Protein AF-X1DFY3-F1 (afdb_monomer_lite)

InterPro domains:
  IPR027417 P-loop containing nucleoside triphosphate hydrolase [G3DSA:3.40.50.300] (31-219)
  IPR027417 P-loop containing nucleoside triphosphate hydrolase [SSF52540] (116-233)
  IPR049945 ORC1/DEAH AAA+ ATPase domain [PF13401] (130-202)

Organism: NCBI:txid412755

Secondary structure (DSSP, 8-state):
--HHHHHHHHSHHHHHTTHHHHHHHHHTT-----------SS-GGG----PPPHHHHHHHHHHHHHHHGGGSTT-HHHHHHT----HHHHHHHHHHHHHHHHHHTT-----TTSSHHHHHHHHHHHHHT----------TTS-HHHHHHHIIIIIS-HHHHTTB------GGGS---TTTHHHHHHHHHHHHHHHHHSTTSS--HHHHHHHTHHHHHHHHHTTTHHHHHH-HHHHHHHHHHHHHHHHHH-HHHHHHHHHHHHHHHS--B-

pLDDT: mean 72.11, std 16.37, range [41.31, 95.12]

Radius of gyration: 30.31 Å; chains: 1; bounding box: 67×40×88 Å

Structure (mmCIF, N/CA/C/O backbone):
data_AF-X1DFY3-F1
#
_entry.id   AF-X1DFY3-F1
#
loop_
_atom_site.group_PDB
_atom_site.id
_atom_site.type_symbol
_atom_site.label_atom_id
_atom_site.label_alt_id
_atom_site.label_comp_id
_atom_site.label_asym_id
_atom_site.label_entity_id
_atom_site.label_seq_id
_atom_site.pdbx_PDB_ins_code
_atom_site.Cartn_x
_atom_site.Cartn_y
_atom_site.Cartn_z
_atom_site.occupancy
_atom_site.B_iso_or_equiv
_atom_site.auth_seq_id
_atom_site.auth_comp_id
_atom_site.auth_asym_id
_atom_site.auth_atom_id
_atom_site.pdbx_PDB_model_num
ATOM 1 N N . ASP A 1 1 ? 36.913 -11.874 32.232 1.00 54.50 1 ASP A N 1
ATOM 2 C CA . ASP A 1 1 ? 37.650 -10.597 32.294 1.00 54.50 1 ASP A CA 1
ATOM 3 C C . ASP A 1 1 ? 36.752 -9.363 32.278 1.00 54.50 1 ASP A C 1
ATOM 5 O O . ASP A 1 1 ? 36.724 -8.650 31.288 1.00 54.50 1 ASP A O 1
ATOM 9 N N . ASN A 1 2 ? 36.049 -9.075 33.382 1.00 69.19 2 ASN A N 1
ATOM 10 C CA . ASN A 1 2 ? 35.773 -7.687 33.785 1.00 69.19 2 ASN A CA 1
ATOM 11 C C . ASN A 1 2 ? 35.367 -7.635 35.269 1.00 69.19 2 ASN A C 1
ATOM 13 O O . ASN A 1 2 ? 34.200 -7.807 35.623 1.00 69.19 2 ASN A O 1
ATOM 17 N N . PHE A 1 3 ? 36.350 -7.450 36.154 1.00 77.44 3 PHE A N 1
ATOM 18 C CA . PHE A 1 3 ? 36.105 -7.403 37.599 1.00 77.44 3 PHE A CA 1
ATOM 19 C C . PHE A 1 3 ? 35.227 -6.206 38.000 1.00 77.44 3 PHE A C 1
ATOM 21 O O . PHE A 1 3 ? 34.451 -6.319 38.942 1.00 77.44 3 PHE A O 1
ATOM 28 N N . ALA A 1 4 ? 35.284 -5.096 37.254 1.00 76.19 4 ALA A N 1
ATOM 29 C CA . ALA A 1 4 ? 34.469 -3.912 37.521 1.00 76.19 4 ALA A CA 1
ATOM 30 C C . ALA A 1 4 ? 32.972 -4.202 37.340 1.00 76.19 4 ALA A C 1
ATOM 32 O O . ALA A 1 4 ? 32.183 -3.913 38.229 1.00 76.19 4 ALA A O 1
ATOM 33 N N . THR A 1 5 ? 32.586 -4.880 36.255 1.00 76.31 5 THR A N 1
ATOM 34 C CA . THR A 1 5 ? 31.186 -5.278 36.030 1.00 76.31 5 THR A CA 1
ATOM 35 C C . THR A 1 5 ? 30.686 -6.227 37.117 1.00 76.31 5 THR A C 1
ATOM 37 O O . THR A 1 5 ? 29.564 -6.092 37.593 1.00 76.31 5 THR A O 1
ATOM 40 N N . PHE A 1 6 ? 31.527 -7.169 37.549 1.00 81.00 6 PHE A N 1
ATOM 41 C CA . PHE A 1 6 ? 31.184 -8.069 38.648 1.00 81.00 6 PHE A CA 1
ATOM 42 C C . PHE A 1 6 ? 30.997 -7.310 39.972 1.00 81.00 6 PHE A C 1
ATOM 44 O O . PHE A 1 6 ? 30.033 -7.552 40.697 1.00 81.00 6 PHE A O 1
ATOM 51 N N . PHE A 1 7 ? 31.890 -6.367 40.275 1.00 81.25 7 PHE A N 1
ATOM 52 C CA . PHE A 1 7 ? 31.817 -5.556 41.486 1.00 81.25 7 PHE A CA 1
ATOM 53 C C . PHE A 1 7 ? 30.600 -4.615 41.485 1.00 81.25 7 PHE A C 1
ATOM 55 O O . PHE A 1 7 ? 29.908 -4.530 42.499 1.00 81.25 7 PHE A O 1
ATOM 62 N N . ASP A 1 8 ? 30.288 -3.970 40.361 1.00 79.81 8 ASP A N 1
ATOM 63 C CA . ASP A 1 8 ? 29.132 -3.072 40.224 1.00 79.81 8 ASP A CA 1
ATOM 64 C C . ASP A 1 8 ? 27.798 -3.816 40.421 1.00 79.81 8 ASP A C 1
ATOM 66 O O . ASP A 1 8 ? 26.868 -3.274 41.016 1.00 79.81 8 ASP A O 1
ATOM 70 N N . LEU A 1 9 ? 27.710 -5.070 39.956 1.00 81.50 9 LEU A N 1
ATOM 71 C CA . LEU A 1 9 ? 26.489 -5.880 40.031 1.00 81.50 9 LEU A CA 1
ATOM 72 C C . LEU A 1 9 ? 26.295 -6.582 41.382 1.00 81.50 9 LEU A C 1
ATOM 74 O O . LEU A 1 9 ? 25.158 -6.757 41.815 1.00 81.50 9 LEU A O 1
ATOM 78 N N . PHE A 1 10 ? 27.381 -7.007 42.039 1.00 79.94 10 PHE A N 1
ATOM 79 C CA . PHE A 1 10 ? 27.292 -7.925 43.184 1.00 79.94 10 PHE A CA 1
ATOM 80 C C . PHE A 1 10 ? 27.946 -7.424 44.473 1.00 79.94 10 PHE A C 1
ATOM 82 O O . PHE A 1 10 ? 27.759 -8.038 45.526 1.00 79.94 10 PHE A O 1
ATOM 89 N N . SER A 1 11 ? 28.705 -6.324 44.448 1.00 83.50 11 SER A N 1
ATOM 90 C CA . SER A 1 11 ? 29.231 -5.762 45.692 1.00 83.50 11 SER A CA 1
ATOM 91 C C . SER A 1 11 ? 28.118 -5.090 46.491 1.00 83.50 11 SER A C 1
ATOM 93 O O . SER A 1 11 ? 27.217 -4.447 45.952 1.0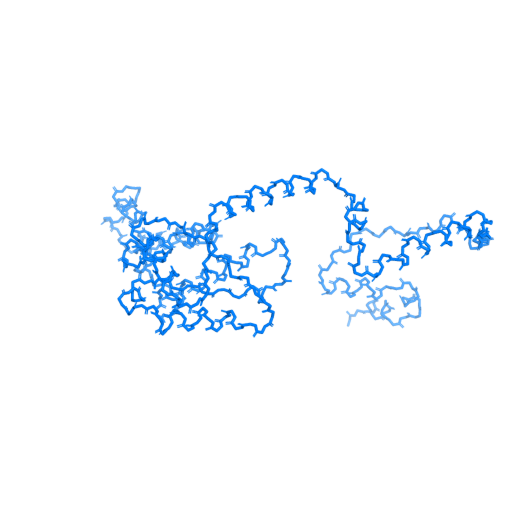0 83.50 11 SER A O 1
ATOM 95 N N . LYS A 1 12 ? 28.207 -5.187 47.820 1.00 77.19 12 LYS A N 1
ATOM 96 C CA . LYS A 1 12 ? 27.247 -4.541 48.722 1.00 77.19 12 LYS A CA 1
ATOM 97 C C . LYS A 1 12 ? 27.154 -3.029 48.479 1.00 77.19 12 LYS A C 1
ATOM 99 O O . LYS A 1 12 ? 26.077 -2.463 48.610 1.00 77.19 12 LYS A O 1
ATOM 104 N N . VAL A 1 13 ? 28.274 -2.395 48.129 1.00 78.94 13 VAL A N 1
ATOM 105 C CA . VAL A 1 13 ? 28.338 -0.958 47.833 1.00 78.94 13 VAL A CA 1
ATOM 106 C C . VAL A 1 13 ? 27.663 -0.657 46.494 1.00 78.94 13 VAL A C 1
ATOM 108 O O . VAL A 1 13 ? 26.814 0.222 46.443 1.00 78.94 13 VAL A O 1
ATOM 111 N N . GLY A 1 14 ? 27.945 -1.435 45.445 1.00 77.56 14 GLY A N 1
ATOM 112 C CA . GLY A 1 14 ? 27.337 -1.234 44.125 1.00 77.56 14 GLY A CA 1
ATOM 113 C C . GLY A 1 14 ? 25.823 -1.450 44.100 1.00 77.56 14 GLY A C 1
ATOM 114 O O . GLY A 1 14 ? 25.115 -0.732 43.398 1.00 77.56 14 GLY A O 1
ATOM 115 N N . ILE A 1 15 ? 25.306 -2.373 44.918 1.00 76.19 15 ILE A N 1
ATOM 116 C CA . ILE A 1 15 ? 23.857 -2.574 45.077 1.00 76.19 15 ILE A CA 1
ATOM 117 C C . ILE A 1 15 ? 23.211 -1.385 45.800 1.00 76.19 15 ILE A C 1
ATOM 119 O O . ILE A 1 15 ? 22.140 -0.941 45.391 1.00 76.19 15 ILE A O 1
ATOM 123 N N . LEU A 1 16 ? 23.850 -0.866 46.855 1.00 75.19 16 LEU A N 1
ATOM 124 C CA . LEU A 1 16 ? 23.346 0.296 47.599 1.00 75.19 16 LEU A CA 1
ATOM 125 C C . LEU A 1 16 ? 23.348 1.573 46.752 1.00 75.19 16 LEU A C 1
ATOM 127 O O . LEU A 1 16 ? 22.411 2.359 46.853 1.00 75.19 16 LEU A O 1
ATOM 131 N N . ASP A 1 17 ? 24.353 1.734 45.894 1.00 75.94 17 ASP A N 1
ATOM 132 C CA . ASP A 1 17 ? 24.468 2.858 44.958 1.00 75.94 17 ASP A CA 1
ATOM 133 C C . ASP A 1 17 ? 23.722 2.609 43.628 1.00 75.94 17 ASP A C 1
ATOM 135 O O . ASP A 1 17 ? 23.846 3.386 42.685 1.00 75.94 17 ASP A O 1
ATOM 139 N N . GLU A 1 18 ? 22.941 1.524 43.542 1.00 77.19 18 GLU A N 1
ATOM 140 C CA . GLU A 1 18 ? 22.117 1.128 42.390 1.00 77.19 18 GLU A CA 1
ATOM 141 C C . GLU A 1 18 ? 22.858 1.062 41.038 1.00 77.19 18 GLU A C 1
ATOM 143 O O . GLU A 1 18 ? 22.254 1.195 39.969 1.00 77.19 18 GLU A O 1
ATOM 148 N N . LEU A 1 19 ? 24.165 0.787 41.062 1.00 74.69 19 LEU A N 1
ATOM 149 C CA . LEU A 1 19 ? 25.033 0.789 39.876 1.00 74.69 19 LEU A CA 1
ATOM 150 C C . LEU A 1 19 ? 24.639 -0.279 38.844 1.00 74.69 19 LEU A C 1
ATOM 152 O O . LEU A 1 19 ? 24.911 -0.132 37.651 1.00 74.69 19 LEU A O 1
ATOM 156 N N . TYR A 1 20 ? 23.928 -1.323 39.277 1.00 74.69 20 TYR A N 1
ATOM 157 C CA . TYR A 1 20 ? 23.350 -2.327 38.389 1.00 74.69 20 TYR A CA 1
ATOM 158 C C . TYR A 1 20 ? 22.386 -1.716 37.362 1.00 74.69 20 TYR A C 1
ATOM 160 O O . TYR A 1 20 ? 22.376 -2.158 36.215 1.00 74.69 20 TYR A O 1
ATOM 168 N N . LYS A 1 21 ? 21.625 -0.670 37.724 1.00 73.25 21 LYS A N 1
ATOM 169 C CA . LYS A 1 21 ? 20.685 -0.004 36.805 1.00 73.25 21 LYS A CA 1
ATOM 170 C C . LYS A 1 21 ? 21.420 0.640 35.637 1.00 73.25 21 LYS A C 1
ATOM 172 O O . LYS A 1 21 ? 20.961 0.552 34.509 1.00 73.25 21 LYS A O 1
ATOM 177 N N . VAL A 1 22 ? 22.589 1.227 35.895 1.00 73.56 22 VAL A N 1
ATOM 178 C CA . VAL A 1 22 ? 23.440 1.823 34.854 1.00 73.56 22 VAL A CA 1
ATOM 179 C C . VAL A 1 22 ? 23.915 0.747 33.880 1.00 73.56 22 VAL A C 1
ATOM 181 O O . VAL A 1 22 ? 23.803 0.932 32.674 1.00 73.56 22 VAL A O 1
ATOM 184 N N . ARG A 1 23 ? 24.364 -0.409 34.389 1.00 74.00 23 ARG A N 1
ATOM 185 C CA . ARG A 1 23 ? 24.828 -1.526 33.550 1.00 74.00 23 ARG A CA 1
ATOM 186 C C . ARG A 1 23 ? 23.710 -2.179 32.739 1.00 74.00 23 ARG A C 1
ATOM 188 O O . ARG A 1 23 ? 23.945 -2.532 31.587 1.00 74.00 23 ARG A O 1
ATOM 195 N N . PHE A 1 24 ? 22.509 -2.320 33.303 1.00 75.12 24 PHE A N 1
ATOM 196 C CA . PHE A 1 24 ? 21.351 -2.820 32.556 1.00 75.12 24 PHE A CA 1
ATOM 197 C C . PHE A 1 24 ? 20.887 -1.820 31.496 1.00 75.12 24 PHE A C 1
ATOM 199 O O . PHE A 1 24 ? 20.685 -2.216 30.355 1.00 75.12 24 PHE A O 1
ATOM 206 N N . ASN A 1 25 ? 20.832 -0.528 31.827 1.00 70.12 25 ASN A N 1
ATOM 207 C CA . ASN A 1 25 ? 20.479 0.521 30.870 1.00 70.12 25 ASN A CA 1
ATOM 208 C C . ASN A 1 25 ? 21.495 0.608 29.715 1.00 70.12 25 ASN A C 1
ATOM 210 O O . ASN A 1 25 ? 21.091 0.738 28.563 1.00 70.12 25 ASN A O 1
ATOM 214 N N . GLU A 1 26 ? 22.799 0.477 29.995 1.00 70.50 26 GLU A N 1
ATOM 215 C CA . GLU A 1 26 ? 23.847 0.392 28.963 1.00 70.50 26 GLU A CA 1
ATOM 216 C C . GLU A 1 26 ? 23.677 -0.850 28.068 1.00 70.50 26 GLU A C 1
ATOM 218 O O . GLU A 1 26 ? 23.824 -0.749 26.850 1.00 70.50 26 GLU A O 1
ATOM 223 N N . ALA A 1 27 ? 23.344 -2.013 28.643 1.00 70.12 27 ALA A N 1
ATOM 224 C CA . ALA A 1 27 ? 23.115 -3.248 27.886 1.00 70.12 27 ALA A CA 1
ATOM 225 C C . ALA A 1 27 ? 21.832 -3.205 27.032 1.00 70.12 27 ALA A C 1
ATOM 227 O O . ALA A 1 27 ? 21.791 -3.808 25.962 1.00 70.12 27 ALA A O 1
ATOM 228 N N . GLU A 1 28 ? 20.809 -2.471 27.477 1.00 70.12 28 GLU A N 1
ATOM 229 C CA . GLU A 1 28 ? 19.560 -2.222 26.743 1.00 70.12 28 GLU A CA 1
ATOM 230 C C . GLU A 1 28 ? 19.671 -1.066 25.726 1.00 70.12 28 GLU A C 1
ATOM 232 O O . GLU A 1 28 ? 18.704 -0.745 25.037 1.00 70.12 28 GLU A O 1
ATOM 237 N N . GLY A 1 29 ? 20.857 -0.460 25.581 1.00 55.44 29 GLY A N 1
ATOM 238 C CA . GLY A 1 29 ? 21.138 0.561 24.567 1.00 55.44 29 GLY A CA 1
ATOM 239 C C . GLY A 1 29 ? 20.683 1.979 24.930 1.00 55.44 29 GLY A C 1
ATOM 240 O O . GLY A 1 29 ? 20.651 2.851 24.061 1.00 55.44 29 GLY A O 1
ATOM 241 N N . LEU A 1 30 ? 20.353 2.240 26.198 1.00 57.31 30 LEU A N 1
ATOM 242 C CA . LEU A 1 30 ? 20.020 3.575 26.694 1.00 57.31 30 LEU A CA 1
ATOM 243 C C . LEU A 1 30 ? 21.312 4.347 27.010 1.00 57.31 30 LEU A C 1
ATOM 245 O O . LEU A 1 30 ? 22.078 3.977 27.900 1.00 57.31 30 LEU A O 1
ATOM 249 N N . SER A 1 31 ? 21.570 5.446 26.295 1.00 55.84 31 SER A N 1
ATOM 250 C CA . SER A 1 31 ? 22.754 6.284 26.526 1.00 55.84 31 SER A CA 1
ATOM 251 C C . SER A 1 31 ? 22.631 7.063 27.842 1.00 55.84 31 SER A C 1
ATOM 253 O O . SER A 1 31 ? 21.851 8.016 27.935 1.00 55.84 31 SER A O 1
ATOM 255 N N . VAL A 1 32 ? 23.416 6.687 28.855 1.00 54.81 32 VAL A N 1
ATOM 256 C CA . VAL A 1 32 ? 23.488 7.395 30.142 1.00 54.81 32 VAL A CA 1
ATOM 257 C C . VAL A 1 32 ? 24.325 8.667 29.973 1.00 54.81 32 VAL A C 1
ATOM 259 O O . VAL A 1 32 ? 25.543 8.665 30.141 1.00 54.81 32 VAL A O 1
ATOM 262 N N . ASN A 1 33 ? 23.678 9.773 29.602 1.00 46.62 33 ASN A N 1
ATOM 263 C CA . ASN A 1 33 ? 24.325 11.082 29.600 1.00 46.62 33 ASN A CA 1
ATOM 264 C C . ASN A 1 33 ? 24.501 11.604 31.037 1.00 46.62 33 ASN A C 1
ATOM 266 O O . ASN A 1 33 ? 23.544 11.714 31.800 1.00 46.62 33 ASN A O 1
ATOM 270 N N . SER A 1 34 ? 25.746 11.988 31.338 1.00 45.53 34 SER A N 1
ATOM 271 C CA . SER A 1 34 ? 26.233 12.787 32.476 1.00 45.53 34 SER A CA 1
ATOM 272 C C . SER A 1 34 ? 26.104 12.205 33.894 1.00 45.53 34 SER A C 1
ATOM 274 O O . SER A 1 34 ? 25.082 12.301 34.566 1.00 45.53 34 SER A O 1
ATOM 276 N N . LEU A 1 35 ? 27.253 11.718 34.376 1.00 45.47 35 LEU A N 1
ATOM 277 C CA . LEU A 1 35 ? 27.631 11.463 35.769 1.00 45.47 35 LEU A CA 1
ATOM 278 C C . LEU A 1 35 ? 27.673 12.756 36.610 1.00 45.47 35 LEU A C 1
ATOM 280 O O . LEU A 1 35 ? 28.730 13.139 37.115 1.00 45.47 35 LEU A O 1
ATOM 284 N N . GLU A 1 36 ? 26.547 13.438 36.801 1.00 42.06 36 GLU A N 1
ATOM 285 C CA . GLU A 1 36 ? 26.454 14.379 37.919 1.00 42.06 36 GLU A CA 1
ATOM 286 C C . GLU A 1 36 ? 26.026 13.620 39.169 1.00 42.06 36 GLU A C 1
ATOM 288 O O . GLU A 1 36 ? 24.900 13.144 39.307 1.00 42.06 36 GLU A O 1
ATOM 293 N N . ARG A 1 37 ? 26.973 13.477 40.099 1.00 46.62 37 ARG A N 1
ATOM 294 C CA . ARG A 1 37 ? 26.701 12.959 41.435 1.00 46.62 37 ARG A CA 1
ATOM 295 C C . ARG A 1 37 ? 25.710 13.920 42.092 1.00 46.62 37 ARG A C 1
ATOM 297 O O . ARG A 1 37 ? 26.079 15.033 42.453 1.00 46.62 37 ARG A O 1
ATOM 304 N N . LEU A 1 38 ? 24.451 13.507 42.202 1.00 45.28 38 LEU A N 1
ATOM 305 C CA . LEU A 1 38 ? 23.407 14.296 42.848 1.00 45.28 38 LEU A CA 1
ATOM 306 C C . LEU A 1 38 ? 23.766 14.459 44.327 1.00 45.28 38 LEU A C 1
ATOM 308 O O . LEU A 1 38 ? 23.623 13.535 45.129 1.00 45.28 38 LEU A O 1
ATOM 312 N N . TYR A 1 39 ? 24.259 15.636 44.698 1.00 48.91 39 TYR A N 1
ATOM 313 C CA . TYR A 1 39 ? 24.478 15.973 46.095 1.00 48.91 39 TYR A CA 1
ATOM 314 C C . TYR A 1 39 ? 23.140 16.363 46.716 1.00 48.91 39 TYR A C 1
ATOM 316 O O . TYR A 1 39 ? 22.462 17.289 46.267 1.00 48.91 39 TYR A O 1
ATOM 324 N N . LYS A 1 40 ? 22.755 15.663 47.783 1.00 46.56 40 LYS A N 1
ATOM 325 C CA . LYS A 1 40 ? 21.643 16.084 48.634 1.00 46.56 40 LYS A CA 1
ATOM 326 C C . LYS A 1 40 ? 22.049 17.400 49.302 1.00 46.56 40 LYS A C 1
ATOM 328 O O . LYS A 1 40 ? 22.953 17.421 50.127 1.00 46.56 40 LYS A O 1
ATOM 333 N N . VAL A 1 41 ? 21.366 18.489 48.953 1.00 48.22 41 VAL A N 1
ATOM 334 C CA . VAL A 1 41 ? 21.591 19.831 49.531 1.00 48.22 41 VAL A CA 1
ATOM 335 C C . VAL A 1 41 ? 21.244 19.878 51.031 1.00 48.22 41 VAL A C 1
ATOM 337 O O . VAL A 1 41 ? 21.638 20.799 51.737 1.00 48.22 41 VAL A O 1
ATOM 340 N N . ILE A 1 42 ? 20.524 18.874 51.541 1.00 53.94 42 ILE A N 1
ATOM 341 C CA . ILE A 1 42 ? 20.004 18.832 52.908 1.00 53.94 42 ILE A CA 1
ATOM 342 C C . ILE A 1 42 ? 20.666 17.667 53.650 1.00 53.94 42 ILE A C 1
ATOM 344 O O . ILE A 1 42 ? 20.485 16.507 53.272 1.00 53.94 42 ILE A O 1
ATOM 348 N N . GLU A 1 43 ? 21.417 17.969 54.712 1.00 58.81 43 GLU A N 1
ATOM 349 C CA . GLU A 1 43 ? 21.975 16.952 55.611 1.00 58.81 43 GLU A CA 1
ATOM 350 C C . GLU A 1 43 ? 20.844 16.118 56.237 1.00 58.81 43 GLU A C 1
ATOM 352 O O . GLU A 1 43 ? 19.808 16.662 56.617 1.00 58.81 43 GLU A O 1
ATOM 357 N N . GLU A 1 44 ? 21.022 14.804 56.415 1.00 56.88 44 GLU A N 1
ATOM 358 C CA . GLU A 1 44 ? 19.975 13.914 56.962 1.00 56.88 44 GLU A CA 1
ATOM 359 C C . GLU A 1 44 ? 19.452 14.353 58.341 1.00 56.88 44 GLU A C 1
ATOM 361 O O . GLU A 1 44 ? 18.297 14.107 58.680 1.00 56.88 44 GLU A O 1
ATOM 366 N N . LYS A 1 45 ? 20.255 15.100 59.108 1.00 56.12 45 LYS A N 1
ATOM 367 C CA . LYS A 1 45 ? 19.850 15.703 60.391 1.00 56.12 45 LYS A CA 1
ATOM 368 C C . LYS A 1 45 ? 18.863 16.872 60.248 1.00 56.12 45 LYS A C 1
ATOM 370 O O . LYS A 1 45 ? 18.241 17.268 61.232 1.00 56.12 45 LYS A O 1
ATOM 375 N N . GLN A 1 46 ? 18.722 17.433 59.048 1.00 52.47 46 GLN A N 1
ATOM 376 C CA . GLN A 1 46 ? 17.814 18.533 58.714 1.00 52.47 46 GLN A CA 1
ATOM 377 C C . GLN A 1 46 ? 16.535 18.063 58.011 1.00 52.47 46 GLN A C 1
ATOM 379 O O . GLN A 1 46 ? 15.607 18.859 57.858 1.00 52.47 46 GLN A O 1
ATOM 384 N N . VAL A 1 47 ? 16.437 16.779 57.643 1.00 49.66 47 VAL A N 1
ATOM 385 C CA . VAL A 1 47 ? 15.199 16.171 57.135 1.00 49.66 47 VAL A CA 1
ATOM 386 C C . VAL A 1 47 ? 14.228 16.000 58.303 1.00 49.66 47 VAL A C 1
ATOM 388 O O . VAL A 1 47 ? 14.028 14.922 58.856 1.00 49.66 47 VAL A O 1
ATOM 391 N N . LYS A 1 48 ? 13.626 17.108 58.730 1.00 54.09 48 LYS A N 1
ATOM 392 C CA . LYS A 1 48 ? 12.452 17.068 59.591 1.00 54.09 48 LYS A CA 1
ATOM 393 C C . LYS A 1 48 ? 11.265 16.748 58.697 1.00 54.09 48 LYS A C 1
ATOM 395 O O . LYS A 1 48 ? 11.013 17.470 57.736 1.00 54.09 48 LYS A O 1
ATOM 400 N N . LEU A 1 49 ? 10.514 15.700 59.037 1.00 48.81 49 LEU A N 1
ATOM 401 C CA . LEU A 1 49 ? 9.137 15.550 58.571 1.00 48.81 49 LEU A CA 1
ATOM 402 C C . LEU A 1 49 ? 8.417 16.850 58.936 1.00 48.81 49 LEU A C 1
ATOM 404 O O . LEU A 1 49 ? 8.163 17.116 60.115 1.00 48.81 49 LEU A O 1
ATOM 408 N N . LEU A 1 50 ? 8.177 17.701 57.937 1.00 51.78 50 LEU A N 1
ATOM 409 C CA . LEU A 1 50 ? 7.357 18.887 58.112 1.00 51.78 50 LEU A CA 1
ATOM 410 C C . LEU A 1 50 ? 6.011 18.373 58.609 1.00 51.78 50 LEU A C 1
ATOM 412 O O . LEU A 1 50 ? 5.319 17.639 57.904 1.00 51.78 50 LEU A O 1
ATOM 416 N N . LYS A 1 51 ? 5.674 18.687 59.864 1.00 55.31 51 LYS A N 1
ATOM 417 C CA . LYS A 1 51 ? 4.337 18.401 60.376 1.00 55.31 51 LYS A CA 1
ATOM 418 C C . LYS A 1 51 ? 3.384 19.108 59.427 1.00 55.31 51 LYS A C 1
ATOM 420 O O . LYS A 1 51 ? 3.465 20.333 59.316 1.00 55.31 51 LYS A O 1
ATOM 425 N N . LYS A 1 52 ? 2.543 18.340 58.724 1.00 53.25 52 LYS A N 1
ATOM 426 C CA . LYS A 1 52 ? 1.484 18.904 57.887 1.00 53.25 52 LYS A CA 1
ATOM 427 C C . LYS A 1 52 ? 0.786 19.971 58.720 1.00 53.25 52 LYS A C 1
ATOM 429 O O . LYS A 1 52 ? 0.374 19.710 59.854 1.00 53.25 52 LYS A O 1
ATOM 434 N N . SER A 1 53 ? 0.757 21.199 58.211 1.00 62.22 53 SER A N 1
ATOM 435 C CA . SER A 1 53 ? -0.022 22.247 58.857 1.00 62.22 53 SER A CA 1
ATOM 436 C C . SER A 1 53 ? -1.481 21.789 58.880 1.00 62.22 53 SER A C 1
ATOM 438 O O . SER A 1 53 ? -1.898 21.027 58.006 1.00 62.22 53 SER A O 1
ATOM 440 N N . LYS A 1 54 ? -2.272 22.241 59.862 1.00 61.19 54 LYS A N 1
ATOM 441 C CA . LYS A 1 54 ? -3.719 21.952 59.876 1.00 61.19 54 LYS A CA 1
ATOM 442 C C . LYS A 1 54 ? -4.356 22.283 58.519 1.00 61.19 54 LYS A C 1
ATOM 444 O O . LYS A 1 54 ? -5.051 21.452 57.966 1.00 61.19 54 LYS A O 1
ATOM 449 N N . PHE A 1 55 ? -3.926 23.387 57.910 1.00 67.06 55 PHE A N 1
ATOM 450 C CA . PHE A 1 55 ? -4.308 23.792 56.560 1.00 67.06 55 PHE A CA 1
ATOM 451 C C . PHE A 1 55 ? -4.001 22.757 55.464 1.00 67.06 55 PHE A C 1
ATOM 453 O O . PHE A 1 55 ? -4.831 22.532 54.597 1.00 67.06 55 PHE A O 1
ATOM 460 N N . SER A 1 56 ? -2.832 22.107 55.486 1.00 63.66 56 SER A N 1
ATOM 461 C CA . SER A 1 56 ? -2.514 21.038 54.526 1.00 63.66 56 SER A CA 1
ATOM 462 C C . SER A 1 56 ? -3.384 19.804 54.741 1.00 63.66 56 SER A C 1
ATOM 464 O O . SER A 1 56 ? -3.757 19.174 53.765 1.00 63.66 56 SER A O 1
ATOM 466 N N . SER A 1 57 ? -3.718 19.470 55.990 1.00 67.56 57 SER A N 1
ATOM 467 C CA . SER A 1 57 ? -4.630 18.360 56.285 1.00 67.56 57 SER A CA 1
ATOM 468 C C . SER A 1 57 ? -6.059 18.665 55.834 1.00 67.56 57 SER A C 1
ATOM 470 O O . SER A 1 57 ? -6.721 17.787 55.292 1.00 67.56 57 SER A O 1
ATOM 472 N N . ASP A 1 58 ? -6.512 19.905 56.030 1.00 67.38 58 ASP A N 1
ATOM 473 C CA . ASP A 1 58 ? -7.831 20.365 55.590 1.00 67.38 58 ASP A CA 1
ATOM 474 C C . ASP A 1 58 ? -7.902 20.394 54.052 1.00 67.38 58 ASP A C 1
ATOM 476 O O . ASP A 1 58 ? -8.886 19.955 53.462 1.00 67.38 58 ASP A O 1
ATOM 480 N N . MET A 1 59 ? -6.825 20.828 53.387 1.00 65.56 59 MET A N 1
ATOM 481 C CA . MET A 1 59 ? -6.712 20.784 51.927 1.00 65.56 59 MET A CA 1
ATOM 482 C C . MET A 1 59 ? -6.677 19.356 51.397 1.00 65.56 59 MET A C 1
ATOM 484 O O . MET A 1 59 ? -7.361 19.073 50.425 1.00 65.56 59 MET A O 1
ATOM 488 N N . ASP A 1 6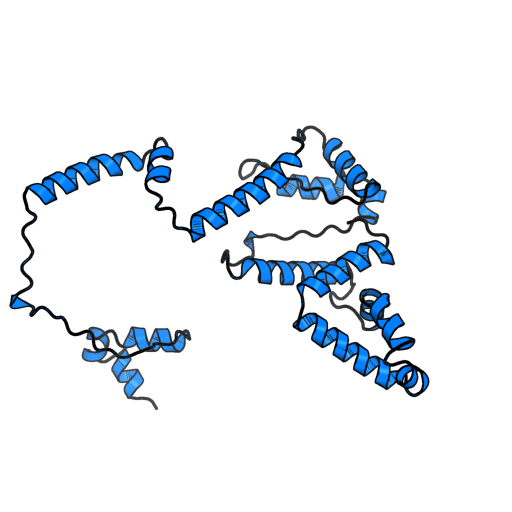0 ? -5.937 18.446 52.031 1.00 68.44 60 ASP A N 1
ATOM 489 C CA . ASP A 1 60 ? -5.903 17.037 51.626 1.00 68.44 60 ASP A CA 1
ATOM 490 C C . ASP A 1 60 ? -7.294 16.395 51.718 1.00 68.44 60 ASP A C 1
ATOM 492 O O . ASP A 1 60 ? -7.652 15.586 50.865 1.00 68.44 60 ASP A O 1
ATOM 496 N N . GLN A 1 61 ? -8.094 16.779 52.719 1.00 66.19 61 GLN A N 1
ATOM 497 C CA . GLN A 1 61 ? -9.476 16.328 52.852 1.00 66.19 61 GLN A CA 1
ATOM 498 C C . GLN A 1 61 ? -10.360 16.895 51.734 1.00 66.19 61 GLN A C 1
ATOM 500 O O . GLN A 1 61 ? -11.086 16.131 51.105 1.00 66.19 61 GLN A O 1
ATOM 505 N N . ILE A 1 62 ? -10.231 18.189 51.416 1.00 66.56 62 ILE A N 1
ATOM 506 C CA . ILE A 1 62 ? -10.929 18.810 50.281 1.00 66.56 62 ILE A CA 1
ATOM 507 C C . ILE A 1 62 ? -10.514 18.139 48.967 1.00 66.56 62 ILE A C 1
ATOM 509 O O . ILE A 1 62 ? -11.374 17.787 48.173 1.00 66.56 62 ILE A O 1
ATOM 513 N N . PHE A 1 63 ? -9.221 17.899 48.737 1.00 61.03 63 PHE A N 1
ATOM 514 C CA . PHE A 1 63 ? -8.724 17.223 47.538 1.00 61.03 63 PHE A CA 1
ATOM 515 C C . PHE A 1 63 ? -9.230 15.783 47.440 1.00 61.03 63 PHE A C 1
ATOM 517 O O . PHE A 1 63 ? -9.641 15.359 46.365 1.00 61.03 63 PHE A O 1
ATOM 524 N N . ALA A 1 64 ? -9.246 15.034 48.542 1.00 65.12 64 ALA A N 1
ATOM 525 C CA . ALA A 1 64 ? -9.773 13.674 48.557 1.00 65.12 64 ALA A CA 1
ATOM 526 C C . ALA A 1 64 ? -11.290 13.632 48.312 1.00 65.12 64 ALA A C 1
ATOM 528 O O . ALA A 1 64 ? -11.770 12.714 47.657 1.00 65.12 64 ALA A O 1
ATOM 529 N N . GLU A 1 65 ? -12.037 14.627 48.789 1.00 62.44 65 GLU A N 1
ATOM 530 C CA . GLU A 1 65 ? -13.484 14.737 48.578 1.00 62.44 65 GLU A CA 1
ATOM 531 C C . GLU A 1 65 ? -13.815 15.187 47.141 1.00 62.44 65 GLU A C 1
ATOM 533 O O . GLU A 1 65 ? -14.704 14.622 46.511 1.00 62.44 65 GLU A O 1
ATOM 538 N N . PHE A 1 66 ? -13.034 16.119 46.579 1.00 57.81 66 PHE A N 1
ATOM 539 C CA . PHE A 1 66 ? -13.213 16.657 45.221 1.00 57.81 66 PHE A CA 1
ATOM 540 C C . PHE A 1 66 ? -12.725 15.708 44.116 1.00 57.81 66 PHE A C 1
ATOM 542 O O . PHE A 1 66 ? -13.314 15.667 43.044 1.00 57.81 66 PHE A O 1
ATOM 549 N N . PHE A 1 67 ? -11.645 14.953 44.349 1.00 55.50 67 PHE A N 1
ATOM 550 C CA . PHE A 1 67 ? -11.110 13.980 43.384 1.00 55.50 67 PHE A CA 1
ATOM 551 C C . PHE A 1 67 ? -11.573 12.544 43.654 1.00 55.50 67 PHE A C 1
ATOM 553 O O . PHE A 1 67 ? -11.480 11.698 42.766 1.00 55.50 67 PHE A O 1
ATOM 560 N N . GLY A 1 68 ? -12.102 12.254 44.845 1.00 60.69 68 GLY A N 1
ATOM 561 C CA . GLY A 1 68 ? -12.735 10.972 45.150 1.00 60.69 68 GLY A CA 1
ATOM 562 C C . GLY A 1 68 ? -14.029 10.758 44.360 1.00 60.69 68 GLY A C 1
ATOM 563 O O . GLY A 1 68 ? -14.272 9.646 43.889 1.00 60.69 68 GLY A O 1
ATOM 564 N N . SER A 1 69 ? -14.813 11.823 44.137 1.00 52.41 69 SER A N 1
ATOM 565 C CA . SER A 1 69 ? -16.056 11.773 43.347 1.00 52.41 69 SER A CA 1
ATOM 566 C C . SER A 1 69 ? -15.823 11.567 41.845 1.00 52.41 69 SER A C 1
ATOM 568 O O . SER A 1 69 ? -16.657 10.968 41.177 1.00 52.41 69 SER A O 1
ATOM 570 N N . ILE A 1 70 ? -14.648 11.956 41.336 1.00 50.94 70 ILE A N 1
ATOM 571 C CA . ILE A 1 70 ? -14.269 11.859 39.914 1.00 50.94 70 ILE A CA 1
ATOM 572 C C . ILE A 1 70 ? -14.086 10.402 39.438 1.00 50.94 70 ILE A C 1
ATOM 574 O O . ILE A 1 70 ? -13.986 10.134 38.240 1.00 50.94 70 ILE A O 1
ATOM 578 N N . SER A 1 71 ? -14.042 9.437 40.362 1.00 52.22 71 SER A N 1
ATOM 579 C CA . SER A 1 71 ? -13.938 8.010 40.025 1.00 52.22 71 SER A CA 1
ATOM 580 C C . SER A 1 71 ? -15.248 7.384 39.528 1.00 52.22 71 SER A C 1
ATOM 582 O O . SER A 1 71 ? -15.210 6.286 38.971 1.00 52.22 71 SER A O 1
ATOM 584 N N . ASP A 1 72 ? -16.379 8.078 39.686 1.00 56.00 72 ASP A N 1
ATOM 585 C CA . ASP A 1 72 ? -17.678 7.640 39.179 1.00 56.00 72 ASP A CA 1
ATOM 586 C C . ASP A 1 72 ? -17.896 8.164 37.744 1.00 56.00 72 ASP A C 1
ATOM 588 O O . ASP A 1 72 ? -17.508 9.284 37.405 1.00 56.00 72 ASP A O 1
ATOM 592 N N . GLU A 1 73 ? -18.509 7.366 36.864 1.00 53.97 73 GLU A N 1
ATOM 593 C CA . GLU A 1 73 ? -18.563 7.606 35.403 1.00 53.97 73 GLU A CA 1
ATOM 594 C C . GLU A 1 73 ? -19.249 8.929 34.969 1.00 53.97 73 GLU A C 1
ATOM 596 O O . GLU A 1 73 ? -19.209 9.286 33.786 1.00 53.97 73 GLU A O 1
ATOM 601 N N . ASN A 1 74 ? -19.835 9.684 35.906 1.00 49.53 74 ASN A N 1
ATOM 602 C CA . ASN A 1 74 ? -20.549 10.941 35.668 1.00 49.53 74 ASN A CA 1
ATOM 603 C C . ASN A 1 74 ? -19.664 12.204 35.591 1.00 49.53 74 ASN A C 1
ATOM 605 O O . ASN A 1 74 ? -20.144 13.222 35.098 1.00 49.53 74 ASN A O 1
ATOM 609 N N . ASP A 1 75 ? -18.382 12.158 35.972 1.00 53.78 75 ASP A N 1
ATOM 610 C CA . ASP A 1 75 ? -17.533 13.365 36.086 1.00 53.78 75 ASP A CA 1
ATOM 611 C C . ASP A 1 75 ? -16.542 13.579 34.916 1.00 53.78 75 ASP A C 1
ATOM 613 O O . ASP A 1 75 ? -15.543 14.302 35.023 1.00 53.78 75 ASP A O 1
ATOM 617 N N . ARG A 1 76 ? -16.833 13.019 33.729 1.00 53.91 76 ARG A N 1
ATOM 618 C CA . ARG A 1 76 ? -16.035 13.249 32.497 1.00 53.91 76 ARG A CA 1
ATOM 619 C C . ARG A 1 76 ? -15.875 14.731 32.139 1.00 53.91 76 ARG A C 1
ATOM 621 O O . ARG A 1 76 ? -14.850 15.119 31.581 1.00 53.91 76 ARG A O 1
ATOM 628 N N . GLU A 1 77 ? -16.869 15.559 32.454 1.00 52.31 77 GLU A N 1
ATOM 629 C CA . GLU A 1 77 ? -16.851 16.997 32.159 1.00 52.31 77 GLU A CA 1
ATOM 630 C C . GLU A 1 77 ? -15.856 17.767 33.047 1.00 52.31 77 GLU A C 1
ATOM 632 O O . GLU A 1 77 ? -15.277 18.771 32.628 1.00 52.31 77 GLU A O 1
ATOM 637 N N . MET A 1 78 ? -15.611 17.276 34.263 1.00 47.56 78 MET A N 1
ATOM 638 C CA . MET A 1 78 ? -14.670 17.874 35.204 1.00 47.56 78 MET A CA 1
ATOM 639 C C . MET A 1 78 ? -13.223 17.490 34.874 1.00 47.56 78 MET A C 1
ATOM 641 O O . MET A 1 78 ? -12.351 18.357 34.847 1.00 47.56 78 MET A O 1
ATOM 645 N N . LEU A 1 79 ? -12.986 16.225 34.501 1.00 53.09 79 LEU A N 1
ATOM 646 C CA . LEU A 1 79 ? -11.694 15.755 33.983 1.00 53.09 79 LEU A CA 1
ATOM 647 C C . LEU A 1 79 ? -11.259 16.520 32.728 1.00 53.09 79 LEU A C 1
ATOM 649 O O . LEU A 1 79 ? -10.087 16.868 32.595 1.00 53.09 79 LEU A O 1
ATOM 653 N N . ALA A 1 80 ? -12.206 16.849 31.846 1.00 53.53 80 ALA A N 1
ATOM 654 C CA . ALA A 1 80 ? -11.943 17.679 30.674 1.00 53.53 80 ALA A CA 1
ATOM 655 C C . ALA A 1 80 ? -11.468 19.100 31.043 1.00 53.53 80 ALA A C 1
ATOM 657 O O . ALA A 1 80 ? -10.646 19.671 30.333 1.00 53.53 80 ALA A O 1
ATOM 658 N N . LYS A 1 81 ? -11.933 19.665 32.168 1.00 50.50 81 LYS A N 1
ATOM 659 C CA . LYS A 1 81 ? -11.535 21.004 32.649 1.00 50.50 81 LYS A CA 1
ATOM 660 C C . LYS A 1 81 ? -10.219 21.015 33.432 1.00 50.50 81 LYS A C 1
ATOM 662 O O . LYS A 1 81 ? -9.622 22.076 33.588 1.00 50.50 81 LYS A O 1
ATOM 667 N N . CYS A 1 82 ? -9.757 19.859 33.908 1.00 48.91 82 CYS A N 1
ATOM 668 C CA . CYS A 1 82 ? -8.438 19.693 34.525 1.00 48.91 82 CYS A CA 1
ATOM 669 C C . CYS A 1 82 ? -7.324 19.425 33.497 1.00 48.91 82 CYS A C 1
ATOM 671 O O . CYS A 1 82 ? -6.152 19.363 33.871 1.00 48.91 82 CYS A O 1
ATOM 673 N N . PHE A 1 83 ? -7.670 19.277 32.214 1.00 46.69 83 PHE A N 1
ATOM 674 C CA . PHE A 1 83 ? -6.700 19.125 31.139 1.00 46.69 83 PHE A CA 1
ATOM 675 C C . PHE A 1 83 ? -6.034 20.474 30.840 1.00 46.69 83 PHE A C 1
ATOM 677 O O . PHE A 1 83 ? -6.674 21.427 30.395 1.00 46.69 83 PHE A O 1
ATOM 684 N N . VAL A 1 84 ? -4.736 20.576 31.118 1.00 49.78 84 VAL A N 1
ATOM 685 C CA . VAL A 1 84 ? -3.963 21.792 30.850 1.00 49.78 84 VAL A CA 1
ATOM 686 C C . VAL A 1 84 ? -3.591 21.809 29.366 1.00 49.78 84 VAL A C 1
ATOM 688 O O . VAL A 1 84 ? -2.639 21.152 28.951 1.00 49.78 84 VAL A O 1
ATOM 691 N N . GLU A 1 85 ? -4.351 22.552 28.559 1.00 47.94 85 GLU A N 1
ATOM 692 C CA . GLU A 1 85 ? -4.066 22.742 27.132 1.00 47.94 85 GLU A CA 1
ATOM 693 C C . GLU A 1 85 ? -2.733 23.489 26.933 1.00 47.94 85 GLU A C 1
ATOM 695 O O . GLU A 1 85 ? -2.618 24.684 27.224 1.00 47.94 85 GLU A O 1
ATOM 700 N N . THR A 1 86 ? -1.718 22.813 26.388 1.00 55.91 86 THR A N 1
ATOM 701 C CA . THR A 1 86 ? -0.530 23.486 25.838 1.00 55.91 86 THR A CA 1
ATOM 702 C C . THR A 1 86 ? -0.825 24.036 24.438 1.00 55.91 86 THR A C 1
ATOM 704 O O . THR A 1 86 ? -1.777 23.617 23.772 1.00 55.91 86 THR A O 1
ATOM 707 N N . LYS A 1 87 ? -0.008 24.985 23.953 1.00 53.94 87 LYS A N 1
ATOM 708 C CA . LYS A 1 87 ? -0.164 25.527 22.590 1.00 53.94 87 LYS A CA 1
ATOM 709 C C . LYS A 1 87 ? -0.051 24.427 21.526 1.00 53.94 87 LYS A C 1
ATOM 711 O O . LYS A 1 87 ? -0.829 24.455 20.575 1.00 53.94 87 LYS A O 1
ATOM 716 N N . GLU A 1 88 ? 0.835 23.443 21.719 1.00 53.72 88 GLU A N 1
ATOM 717 C CA . GLU A 1 88 ? 0.954 22.293 20.811 1.00 53.72 88 GLU A CA 1
ATOM 718 C C . GLU A 1 88 ? -0.284 21.379 20.853 1.00 53.72 88 GLU A C 1
ATOM 720 O O . GLU A 1 88 ? -0.739 20.910 19.806 1.00 53.72 88 GLU A O 1
ATOM 725 N N . SER A 1 89 ? -0.880 21.164 22.036 1.00 41.44 89 SER A N 1
ATOM 726 C CA . SER A 1 89 ? -2.129 20.395 22.177 1.00 41.44 89 SER A CA 1
ATOM 727 C C . SER A 1 89 ? -3.266 21.054 21.398 1.00 41.44 89 SER A C 1
ATOM 729 O O . SER A 1 89 ? -3.975 20.396 20.643 1.00 41.44 89 SER A O 1
ATOM 731 N N . LYS A 1 90 ? -3.383 22.382 21.493 1.00 53.50 90 LYS A N 1
ATOM 732 C CA . LYS A 1 90 ? -4.450 23.145 20.839 1.00 53.50 90 LYS A CA 1
AT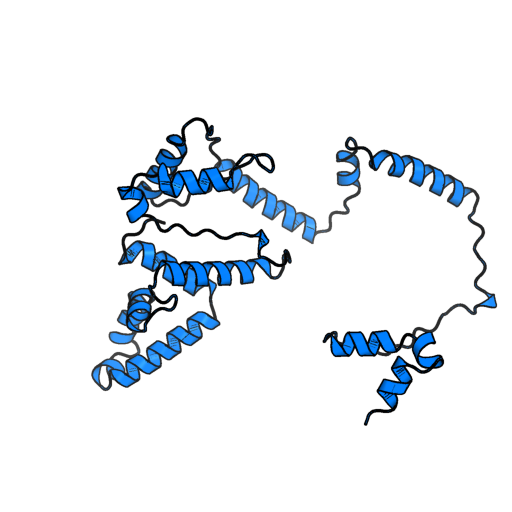OM 733 C C . LYS A 1 90 ? -4.344 23.145 19.313 1.00 53.50 90 LYS A C 1
ATOM 735 O O . LYS A 1 90 ? -5.358 23.034 18.625 1.00 53.50 90 LYS A O 1
ATOM 740 N N . GLU A 1 91 ? -3.135 23.261 18.763 1.00 51.75 91 GLU A N 1
ATOM 741 C CA . GLU A 1 91 ? -2.923 23.129 17.314 1.00 51.75 91 GLU A CA 1
ATOM 742 C C . GLU A 1 91 ? -3.233 21.712 16.821 1.00 51.75 91 GLU A C 1
ATOM 744 O O . GLU A 1 91 ? -3.856 21.547 15.767 1.00 51.75 91 GLU A O 1
ATOM 749 N N . THR A 1 92 ? -2.872 20.697 17.608 1.00 47.78 92 THR A N 1
ATOM 750 C CA . THR A 1 92 ? -3.185 19.294 17.311 1.00 47.78 92 THR A CA 1
ATOM 751 C C . THR A 1 92 ? -4.694 19.047 17.328 1.00 47.78 92 THR A C 1
ATOM 753 O O . THR A 1 92 ? -5.220 18.475 16.374 1.00 47.78 92 THR A O 1
ATOM 756 N N . ASP A 1 93 ? -5.419 19.572 18.317 1.00 49.44 93 ASP A N 1
ATOM 757 C CA . ASP A 1 93 ? -6.878 19.457 18.409 1.00 49.44 93 ASP A CA 1
ATOM 758 C C . ASP A 1 93 ? -7.599 20.194 17.280 1.00 49.44 93 ASP A C 1
ATOM 760 O O . ASP A 1 93 ? -8.566 19.680 16.719 1.00 49.44 93 ASP A O 1
ATOM 764 N N . ILE A 1 94 ? -7.114 21.370 16.870 1.00 54.38 94 ILE A N 1
ATOM 765 C CA . ILE A 1 94 ? -7.660 22.092 15.712 1.00 54.38 94 ILE A CA 1
ATOM 766 C C . ILE A 1 94 ? -7.456 21.282 14.427 1.00 54.38 94 ILE A C 1
ATOM 768 O O . ILE A 1 94 ? -8.353 21.226 13.581 1.00 54.38 94 ILE A O 1
ATOM 772 N N . ASN A 1 95 ? -6.295 20.647 14.261 1.00 48.56 95 ASN A N 1
ATOM 773 C CA . ASN A 1 95 ? -6.015 19.803 13.102 1.00 48.56 95 ASN A CA 1
ATOM 774 C C . ASN A 1 95 ? -6.863 18.524 13.120 1.00 48.56 95 ASN A C 1
ATOM 776 O O . ASN A 1 95 ? -7.470 18.188 12.101 1.00 48.56 95 ASN A O 1
ATOM 780 N N . LEU A 1 96 ? -7.011 17.876 14.276 1.00 45.56 96 LEU A N 1
ATOM 781 C CA . LEU A 1 96 ? -7.899 16.727 14.463 1.00 45.56 96 LEU A CA 1
ATOM 782 C C . LEU A 1 96 ? -9.367 17.093 14.241 1.00 45.56 96 LEU A C 1
ATOM 784 O O . LEU A 1 96 ? -10.090 16.332 13.602 1.00 45.56 96 LEU A O 1
ATOM 788 N N . GLN A 1 97 ? -9.815 18.269 14.684 1.00 46.16 97 GLN A N 1
ATOM 789 C CA . GLN A 1 97 ? -11.163 18.772 14.422 1.00 46.16 97 GLN A CA 1
ATOM 790 C C . GLN A 1 97 ? -11.380 19.081 12.943 1.00 46.16 97 GLN A C 1
ATOM 792 O O . GLN A 1 97 ? -12.458 18.805 12.426 1.00 46.16 97 GLN A O 1
ATOM 797 N N . LYS A 1 98 ? -10.390 19.637 12.236 1.00 46.91 98 LYS A N 1
ATOM 798 C CA . LYS A 1 98 ? -10.473 19.876 10.785 1.00 46.91 98 LYS A CA 1
ATOM 799 C C . LYS A 1 98 ? -10.546 18.566 10.006 1.00 46.91 98 LYS A C 1
ATOM 801 O O . LYS A 1 98 ? -11.393 18.442 9.126 1.00 46.91 98 LYS A O 1
ATOM 806 N N . ILE A 1 99 ? -9.708 17.588 10.357 1.00 45.34 99 ILE A N 1
ATOM 807 C CA . ILE A 1 99 ? -9.749 16.238 9.782 1.00 45.34 99 ILE A CA 1
ATOM 808 C C . ILE A 1 99 ? -11.109 15.606 10.081 1.00 45.34 99 ILE A C 1
ATOM 810 O O . ILE A 1 99 ? -11.815 15.230 9.155 1.00 45.34 99 ILE A O 1
ATOM 814 N N . SER A 1 100 ? -11.538 15.598 11.343 1.00 43.19 100 SER A N 1
ATOM 815 C CA . SER A 1 100 ? -12.826 15.036 11.759 1.00 43.19 100 SER A CA 1
ATOM 816 C C . SER A 1 100 ? -14.006 15.721 11.081 1.00 43.19 100 SER A C 1
ATOM 818 O O . SER A 1 100 ? -14.916 15.036 10.649 1.00 43.19 100 SER A O 1
ATOM 820 N N . ARG A 1 101 ? -14.006 17.050 10.914 1.00 45.16 101 ARG A N 1
ATOM 821 C CA . ARG A 1 101 ? -15.066 17.770 10.184 1.00 45.16 101 ARG A CA 1
ATOM 822 C C . ARG A 1 101 ? -15.080 17.421 8.699 1.00 45.16 101 ARG A C 1
ATOM 824 O O . ARG A 1 101 ? -16.158 17.240 8.144 1.00 45.16 101 ARG A O 1
ATOM 831 N N . ASN A 1 102 ? -13.915 17.293 8.064 1.00 48.50 102 ASN A N 1
ATOM 832 C CA . ASN A 1 102 ? -13.835 16.830 6.678 1.00 48.50 102 ASN A CA 1
ATOM 833 C C . ASN A 1 102 ? -14.329 15.384 6.532 1.00 48.50 102 ASN A C 1
ATOM 835 O O . ASN A 1 102 ? -15.028 15.094 5.568 1.00 48.50 102 ASN A O 1
ATOM 839 N N . LEU A 1 103 ? -14.030 14.512 7.502 1.00 46.72 103 LEU A N 1
ATOM 840 C CA . LEU A 1 103 ? -14.541 13.141 7.546 1.00 46.72 103 LEU A CA 1
ATOM 841 C C . LEU A 1 103 ? -16.058 13.118 7.794 1.00 46.72 103 LEU A C 1
ATOM 843 O O . LEU A 1 103 ? -16.778 12.458 7.062 1.00 46.72 103 LEU A O 1
ATOM 847 N N . LEU A 1 104 ? -16.570 13.885 8.763 1.00 42.38 104 LEU A N 1
ATOM 848 C CA . LEU A 1 104 ? -17.999 13.968 9.105 1.00 42.38 104 LEU A CA 1
ATOM 849 C C . LEU A 1 104 ? -18.851 14.487 7.946 1.00 42.38 104 LEU A C 1
ATOM 851 O O . LEU A 1 104 ? -19.951 13.989 7.737 1.00 42.38 104 LEU A O 1
ATOM 855 N N . ASN A 1 105 ? -18.329 15.424 7.154 1.00 44.41 105 ASN A N 1
ATOM 856 C CA . ASN A 1 105 ? -19.007 15.913 5.952 1.00 44.41 105 ASN A CA 1
ATOM 857 C C . ASN A 1 105 ? -19.060 14.874 4.814 1.00 44.41 105 ASN A C 1
ATOM 859 O O . ASN A 1 105 ? -19.768 15.096 3.835 1.00 44.41 105 ASN A O 1
ATOM 863 N N . GLN A 1 106 ? -18.314 13.770 4.922 1.00 45.34 106 GLN A N 1
ATOM 864 C CA . GLN A 1 106 ? -18.312 12.645 3.979 1.00 45.34 106 GLN A CA 1
ATOM 865 C C . GLN A 1 106 ? -19.021 11.398 4.534 1.00 45.34 106 GLN A C 1
ATOM 867 O O . GLN A 1 106 ? -19.136 10.402 3.825 1.00 45.34 106 GLN A O 1
ATOM 872 N N . ILE A 1 107 ? -19.494 11.428 5.785 1.00 41.31 107 ILE A N 1
ATOM 873 C CA . ILE A 1 107 ? -20.164 10.285 6.409 1.00 41.31 107 ILE A CA 1
ATOM 874 C C . ILE A 1 107 ? -21.654 10.327 6.058 1.00 41.31 107 ILE A C 1
ATOM 876 O O . ILE A 1 107 ? -22.450 10.999 6.713 1.00 41.31 107 ILE A O 1
ATOM 880 N N . GLU A 1 108 ? -22.049 9.559 5.045 1.00 48.97 108 GLU A N 1
ATOM 881 C CA . GLU A 1 108 ? -23.430 9.088 4.951 1.00 48.97 108 GLU A CA 1
ATOM 882 C C . GLU A 1 108 ? -23.636 7.956 5.965 1.00 48.97 108 GLU A C 1
ATOM 884 O O . GLU A 1 108 ? -22.909 6.959 5.983 1.00 48.97 108 GLU A O 1
ATOM 889 N N . VAL A 1 109 ? -24.626 8.112 6.846 1.00 48.69 109 VAL A N 1
ATOM 890 C CA . VAL A 1 109 ? -24.992 7.067 7.809 1.00 48.69 109 VAL A CA 1
ATOM 891 C C . VAL A 1 109 ? -25.759 5.977 7.068 1.00 48.69 109 VAL A C 1
ATOM 893 O O . VAL A 1 109 ? -26.976 6.043 6.910 1.00 48.69 109 VAL A O 1
ATOM 896 N N . VAL A 1 110 ? -25.031 4.963 6.610 1.00 50.41 110 VAL A N 1
ATOM 897 C CA . VAL A 1 110 ? -25.605 3.797 5.938 1.00 50.41 110 VAL A CA 1
ATOM 898 C C . VAL A 1 110 ? -26.087 2.790 6.981 1.00 50.41 110 VAL A C 1
ATOM 900 O O . VAL A 1 110 ? -25.301 2.256 7.767 1.00 50.41 110 VAL A O 1
ATOM 903 N N . SER A 1 111 ? -27.391 2.505 6.997 1.00 49.09 111 SER A N 1
ATOM 904 C CA . SER A 1 111 ? -27.941 1.466 7.870 1.00 49.09 111 SER A CA 1
ATOM 905 C C . SER A 1 111 ? -27.523 0.076 7.366 1.00 49.09 111 SER A C 1
ATOM 907 O O . SER A 1 111 ? -27.671 -0.256 6.190 1.00 49.09 111 SER A O 1
ATOM 909 N N . SER A 1 112 ? -26.998 -0.772 8.253 1.00 51.59 112 SER A N 1
ATOM 910 C CA . SER A 1 112 ? -26.398 -2.077 7.919 1.00 51.59 112 SER A CA 1
ATOM 911 C C . SER A 1 112 ? -27.394 -3.158 7.467 1.00 51.59 112 SER A C 1
ATOM 913 O O . SER A 1 112 ? -27.024 -4.324 7.338 1.00 51.59 112 SER A O 1
ATOM 915 N N . GLY A 1 113 ? -28.656 -2.798 7.210 1.00 51.69 113 GLY A N 1
ATOM 916 C CA . GLY A 1 113 ? -29.753 -3.747 7.043 1.00 51.69 113 GLY A CA 1
ATOM 917 C C . GLY A 1 113 ? -29.599 -4.721 5.873 1.00 51.69 113 GLY A C 1
ATOM 918 O O . GLY A 1 113 ? -30.120 -5.831 5.967 1.00 51.69 113 GLY A O 1
ATOM 919 N N . LYS A 1 114 ? -28.904 -4.351 4.780 1.00 56.38 114 LYS A N 1
ATOM 920 C CA . LYS A 1 114 ? -28.819 -5.202 3.570 1.00 56.38 114 LYS A CA 1
ATOM 921 C C . LYS A 1 114 ? -27.511 -5.175 2.766 1.00 56.38 114 LYS A C 1
ATOM 923 O O . LYS A 1 114 ? -27.410 -5.923 1.803 1.00 56.38 114 LYS A O 1
ATOM 928 N N . GLY A 1 115 ? -26.505 -4.365 3.105 1.00 59.69 115 GLY A N 1
ATOM 929 C CA . GLY A 1 115 ? -25.231 -4.304 2.353 1.00 59.69 115 GLY A CA 1
ATOM 930 C C . GLY A 1 115 ? -25.321 -3.710 0.932 1.00 59.69 115 GLY A C 1
ATOM 931 O O . GLY A 1 115 ? -24.326 -3.196 0.433 1.00 59.69 115 GLY A O 1
ATOM 932 N N . GLU A 1 116 ? -26.509 -3.687 0.320 1.00 66.38 116 GLU A N 1
ATOM 933 C CA . GLU A 1 116 ? -26.790 -3.080 -0.992 1.00 66.38 116 GLU A CA 1
ATOM 934 C C . GLU A 1 116 ? -26.351 -1.613 -1.079 1.00 66.38 116 GLU A C 1
ATOM 936 O O . GLU A 1 116 ? -25.928 -1.139 -2.129 1.00 66.38 116 GLU A O 1
ATOM 941 N N . GLU A 1 117 ? -26.438 -0.879 0.024 1.00 67.81 117 GLU A N 1
ATOM 942 C CA . GLU A 1 117 ? -26.111 0.544 0.064 1.00 67.81 117 GLU A CA 1
ATOM 943 C C . GLU A 1 117 ? -24.596 0.788 0.086 1.00 67.81 117 GLU A C 1
ATOM 945 O O . GLU A 1 117 ? -24.105 1.632 -0.658 1.00 67.81 117 GLU A O 1
ATOM 950 N N . LEU A 1 118 ? -23.834 -0.051 0.799 1.00 69.62 118 LEU A N 1
ATOM 951 C CA . LEU A 1 118 ? -22.370 -0.056 0.711 1.00 69.62 118 LEU A CA 1
ATOM 952 C C . LEU A 1 118 ? -21.901 -0.454 -0.696 1.00 69.62 118 LEU A C 1
ATOM 954 O O . LEU A 1 118 ? -20.952 0.114 -1.226 1.00 69.62 118 LEU A O 1
ATOM 958 N N . GLN A 1 119 ? -22.596 -1.396 -1.337 1.00 69.56 119 GLN A N 1
ATOM 959 C CA . GLN A 1 119 ? -22.307 -1.779 -2.717 1.00 69.56 119 GLN A CA 1
ATOM 960 C C . GLN A 1 119 ? -22.581 -0.637 -3.708 1.00 69.56 119 GLN A C 1
ATOM 962 O O . GLN A 1 119 ? -21.805 -0.454 -4.647 1.00 69.56 119 GLN A O 1
ATOM 967 N N . LYS A 1 120 ? -23.653 0.141 -3.508 1.00 73.25 120 LYS A N 1
ATOM 968 C CA . LYS A 1 120 ? -23.940 1.340 -4.312 1.00 73.25 120 LYS A CA 1
ATOM 969 C C . LYS A 1 120 ? -22.872 2.412 -4.129 1.00 73.25 120 LYS A C 1
ATOM 971 O O . LYS A 1 120 ? -22.421 2.941 -5.138 1.00 73.25 120 LYS A O 1
ATOM 976 N N . GLN A 1 121 ? -22.443 2.673 -2.893 1.00 71.94 121 GLN A N 1
ATOM 977 C CA . GLN A 1 121 ? -21.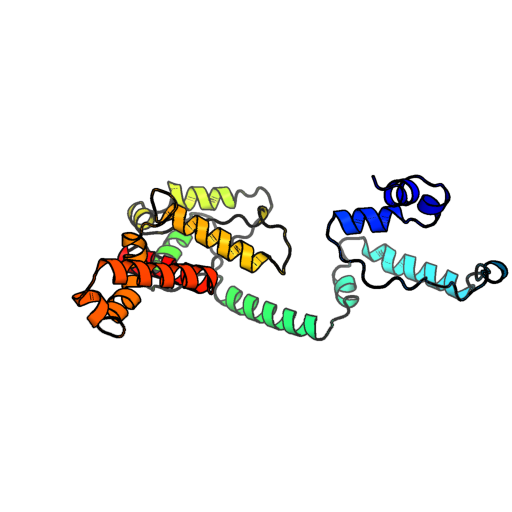356 3.613 -2.598 1.00 71.94 121 GLN A CA 1
ATOM 978 C C . GLN A 1 121 ? -20.054 3.180 -3.279 1.00 71.94 121 GLN A C 1
ATOM 980 O O . GLN A 1 121 ? -19.498 3.921 -4.078 1.00 71.94 121 GLN A O 1
ATOM 985 N N . ILE A 1 122 ? -19.651 1.912 -3.137 1.00 71.12 122 ILE A N 1
ATOM 986 C CA . ILE A 1 122 ? -18.465 1.383 -3.830 1.00 71.12 122 ILE A CA 1
ATOM 987 C C . ILE A 1 122 ? -18.595 1.519 -5.349 1.00 71.12 122 ILE A C 1
ATOM 989 O O . ILE A 1 122 ? -17.652 1.942 -6.014 1.00 71.12 122 ILE A O 1
ATOM 993 N N . ARG A 1 123 ? -19.761 1.203 -5.925 1.00 72.69 123 ARG A N 1
ATOM 994 C CA . ARG A 1 123 ? -19.992 1.381 -7.365 1.00 72.69 123 ARG A CA 1
ATOM 995 C C . ARG A 1 123 ? -19.892 2.855 -7.773 1.00 72.69 123 ARG A C 1
ATOM 997 O O . ARG A 1 123 ? -19.286 3.152 -8.798 1.00 72.69 123 ARG A O 1
ATOM 1004 N N . PHE A 1 124 ? -20.435 3.768 -6.978 1.00 72.50 124 PHE A N 1
ATOM 1005 C CA . PHE A 1 124 ? -20.377 5.201 -7.235 1.00 72.50 124 PHE A CA 1
ATOM 1006 C C . PHE A 1 124 ? -18.951 5.759 -7.096 1.00 72.50 124 PHE A C 1
ATOM 1008 O O . PHE A 1 124 ? -18.501 6.495 -7.977 1.00 72.50 124 PHE A O 1
ATOM 1015 N N . ALA A 1 125 ? -18.192 5.353 -6.077 1.00 70.50 125 ALA A N 1
ATOM 1016 C CA . ALA A 1 125 ? -16.773 5.672 -5.916 1.00 70.50 125 ALA A CA 1
ATOM 1017 C C . ALA A 1 125 ? -15.950 5.202 -7.127 1.00 70.50 125 ALA A C 1
ATOM 1019 O O . ALA A 1 125 ? -15.134 5.951 -7.674 1.00 70.50 125 ALA A O 1
ATOM 1020 N N . ILE A 1 126 ? -16.232 3.985 -7.604 1.00 66.81 126 ILE A N 1
ATOM 1021 C CA . ILE A 1 126 ? -15.632 3.395 -8.806 1.00 66.81 126 ILE A CA 1
ATOM 1022 C C . ILE A 1 126 ? -15.948 4.232 -10.055 1.00 66.81 126 ILE A C 1
ATOM 1024 O O . ILE A 1 126 ? -15.042 4.587 -10.814 1.00 66.81 126 ILE A O 1
ATOM 1028 N N . GLU A 1 127 ? -17.222 4.563 -10.277 1.00 70.00 127 GLU A N 1
ATOM 1029 C CA . GLU A 1 127 ? -17.682 5.313 -11.452 1.00 70.00 127 GLU A CA 1
ATOM 1030 C C . GLU A 1 127 ? -17.154 6.753 -11.458 1.00 70.00 127 GLU A C 1
ATOM 1032 O O . GLU A 1 127 ? -16.708 7.260 -12.491 1.00 70.00 127 GLU A O 1
ATOM 1037 N N . THR A 1 128 ? -17.150 7.405 -10.297 1.00 69.12 128 THR A N 1
ATOM 1038 C CA . THR A 1 128 ? -16.711 8.798 -10.148 1.00 69.12 128 THR A CA 1
ATOM 1039 C C . THR A 1 128 ? -15.201 8.947 -9.975 1.00 69.12 128 THR A C 1
ATOM 1041 O O . THR A 1 128 ? -14.689 10.067 -10.071 1.00 69.12 128 THR A O 1
ATOM 1044 N N . ARG A 1 129 ? -14.476 7.840 -9.753 1.00 63.31 129 ARG A N 1
ATOM 1045 C CA . ARG A 1 129 ? -13.042 7.805 -9.411 1.00 63.31 129 ARG A CA 1
ATOM 1046 C C . ARG A 1 129 ? -12.702 8.716 -8.229 1.00 63.31 129 ARG A C 1
ATOM 1048 O O . ARG A 1 129 ? -11.626 9.323 -8.197 1.00 63.31 129 ARG A O 1
ATOM 1055 N N . ARG A 1 130 ? -13.636 8.860 -7.289 1.00 63.28 130 ARG A N 1
ATOM 1056 C CA . ARG A 1 130 ? -13.451 9.631 -6.059 1.00 63.28 130 ARG A CA 1
ATOM 1057 C C . ARG A 1 130 ? -13.158 8.674 -4.916 1.00 63.28 130 ARG A C 1
ATOM 1059 O O . ARG A 1 130 ? -13.724 7.592 -4.847 1.00 63.28 130 ARG A O 1
ATOM 1066 N N . GLY A 1 131 ? -12.241 9.083 -4.044 1.00 63.22 131 GLY A N 1
ATOM 1067 C CA . GLY A 1 131 ? -12.003 8.371 -2.796 1.00 63.22 131 GLY A CA 1
ATOM 1068 C C . GLY A 1 131 ? -13.152 8.648 -1.839 1.00 63.22 131 GLY A C 1
ATOM 1069 O O . GLY A 1 131 ? -13.466 9.813 -1.587 1.00 63.22 131 GLY A O 1
ATOM 1070 N N . GLU A 1 132 ? -13.753 7.588 -1.320 1.00 66.81 132 GLU A N 1
ATOM 1071 C CA . GLU A 1 132 ? -14.763 7.659 -0.271 1.00 66.81 132 GLU A CA 1
ATOM 1072 C C . GLU A 1 132 ? -14.194 7.112 1.030 1.00 66.81 132 GLU A C 1
ATOM 1074 O O . GLU A 1 132 ? -13.394 6.174 1.039 1.00 66.81 132 GLU A O 1
ATOM 1079 N N . PHE A 1 133 ? -14.602 7.723 2.137 1.00 69.38 133 PHE A N 1
ATOM 1080 C CA . PHE A 1 133 ? -14.212 7.294 3.467 1.00 69.38 133 PHE A CA 1
ATOM 1081 C C . PHE A 1 133 ? -15.430 6.740 4.197 1.00 69.38 133 PHE A C 1
ATOM 1083 O O . PHE A 1 133 ? -16.407 7.452 4.418 1.00 69.38 133 PHE A O 1
ATOM 1090 N N . VAL A 1 134 ? -15.357 5.471 4.599 1.00 70.88 134 VAL A N 1
ATOM 1091 C CA . VAL A 1 134 ? -16.434 4.786 5.319 1.00 70.88 134 VAL A CA 1
ATOM 1092 C C . VAL A 1 134 ? -15.948 4.413 6.714 1.00 70.88 134 VAL A C 1
ATOM 1094 O O . VAL A 1 134 ? -14.956 3.700 6.867 1.00 70.88 134 VAL A O 1
ATOM 1097 N N . LEU A 1 135 ? -16.672 4.864 7.741 1.00 74.12 135 LEU A N 1
ATOM 1098 C CA . LEU A 1 135 ? -16.405 4.525 9.138 1.00 74.12 135 LEU A CA 1
ATOM 1099 C C . LEU A 1 135 ? -17.474 3.565 9.669 1.00 74.12 135 LEU A C 1
ATOM 1101 O O . LEU A 1 135 ? -18.652 3.907 9.728 1.00 74.12 135 LEU A O 1
ATOM 1105 N N . ILE A 1 136 ? -17.060 2.374 10.108 1.00 69.44 136 ILE A N 1
ATOM 1106 C CA . ILE A 1 136 ? -17.966 1.367 10.676 1.00 69.44 136 ILE A CA 1
ATOM 1107 C C . ILE A 1 136 ? -17.859 1.375 12.201 1.00 69.44 136 ILE A C 1
ATOM 1109 O O . ILE A 1 136 ? -16.853 0.947 12.771 1.00 69.44 136 ILE A O 1
ATOM 1113 N N . ILE A 1 137 ? -18.926 1.816 12.869 1.00 75.62 137 ILE A N 1
ATOM 1114 C CA . ILE A 1 137 ? -19.003 1.924 14.332 1.00 75.62 137 ILE A CA 1
ATOM 1115 C C . ILE A 1 137 ? -19.907 0.822 14.893 1.00 75.62 137 ILE A C 1
ATOM 1117 O O . ILE A 1 137 ? -20.951 0.497 14.336 1.00 75.62 137 ILE A O 1
ATOM 1121 N N . GLY A 1 138 ? -19.505 0.238 16.020 1.00 68.25 138 GLY A N 1
ATOM 1122 C CA . GLY A 1 138 ? -20.313 -0.731 16.757 1.00 68.25 138 GLY A CA 1
ATOM 1123 C C . GLY A 1 138 ? -19.549 -1.324 17.934 1.00 68.25 138 GLY A C 1
ATOM 1124 O O . GLY A 1 138 ? -18.321 -1.228 17.994 1.00 68.25 138 GLY A O 1
ATOM 1125 N N . ASN A 1 139 ? -20.251 -1.988 18.850 1.00 68.94 139 ASN A N 1
ATOM 1126 C CA . ASN A 1 139 ? -19.642 -2.571 20.049 1.00 68.94 139 ASN A CA 1
ATOM 1127 C C . ASN A 1 139 ? -18.628 -3.687 19.720 1.00 68.94 139 ASN A C 1
ATOM 1129 O O . ASN A 1 139 ? -18.623 -4.268 18.623 1.00 68.94 139 ASN A O 1
ATOM 1133 N N . LYS A 1 140 ? -17.729 -3.994 20.666 1.00 72.81 140 LYS A N 1
ATOM 1134 C CA . LYS A 1 140 ? -16.845 -5.169 20.568 1.00 72.81 140 LYS A CA 1
ATOM 1135 C C . LYS A 1 140 ? -17.713 -6.430 20.467 1.00 72.81 140 LYS A C 1
ATOM 1137 O O . LYS A 1 140 ? -18.684 -6.565 21.199 1.00 72.81 140 LYS A O 1
ATOM 1142 N N . GLY A 1 141 ? -17.396 -7.321 19.529 1.00 70.50 141 GLY A N 1
ATOM 1143 C CA . GLY A 1 141 ? -18.187 -8.535 19.285 1.00 70.50 141 GLY A CA 1
ATOM 1144 C C . GLY A 1 141 ? -19.405 -8.361 18.369 1.00 70.50 141 GLY A C 1
ATOM 1145 O O . GLY A 1 141 ? -20.007 -9.357 17.997 1.00 70.50 141 GLY A O 1
ATOM 1146 N N . ALA A 1 142 ? -19.725 -7.147 17.903 1.00 70.69 142 ALA A N 1
ATOM 1147 C CA . ALA A 1 142 ? -20.841 -6.915 16.972 1.00 70.69 142 ALA A CA 1
ATOM 1148 C C . ALA A 1 142 ? -20.626 -7.482 15.546 1.00 70.69 142 ALA A C 1
ATOM 1150 O O . ALA A 1 142 ? -21.456 -7.273 14.670 1.00 70.69 142 ALA A O 1
ATOM 1151 N N . GLY A 1 143 ? -19.498 -8.154 15.285 1.00 68.56 143 GLY A N 1
ATOM 1152 C CA . GLY A 1 143 ? -19.219 -8.782 13.990 1.00 68.56 143 GLY A CA 1
ATOM 1153 C C . GLY A 1 143 ? -18.723 -7.840 12.886 1.00 68.56 143 GLY A C 1
ATOM 1154 O O . GLY A 1 143 ? -18.843 -8.185 11.720 1.00 68.56 143 GLY A O 1
ATOM 1155 N N . LYS A 1 144 ? -18.146 -6.671 13.210 1.00 77.38 144 LYS A N 1
ATOM 1156 C CA . LYS A 1 144 ? -17.663 -5.683 12.214 1.00 77.38 144 LYS A CA 1
ATOM 1157 C C . LYS A 1 144 ? -16.671 -6.267 11.197 1.00 77.38 144 LYS A C 1
ATOM 1159 O O . LYS A 1 144 ? -16.891 -6.150 9.997 1.00 77.38 144 LYS A O 1
ATOM 1164 N N . SER A 1 145 ? -15.611 -6.928 11.666 1.00 75.81 145 SER A N 1
ATOM 1165 C CA . SER A 1 145 ? -14.615 -7.553 10.782 1.00 75.81 145 SER A CA 1
ATOM 1166 C C . SER A 1 145 ? -15.241 -8.666 9.940 1.00 75.81 145 SER A C 1
ATOM 1168 O O . SER A 1 145 ? -14.981 -8.763 8.748 1.00 75.81 145 SER A O 1
ATOM 1170 N N . THR A 1 146 ? -16.145 -9.448 10.538 1.00 76.00 146 THR A N 1
ATOM 1171 C CA . THR A 1 146 ? -16.910 -10.494 9.845 1.00 76.00 146 THR A CA 1
ATOM 1172 C C . THR A 1 146 ? -17.846 -9.919 8.784 1.00 76.00 146 THR A C 1
ATOM 1174 O O . THR A 1 146 ? -18.019 -10.527 7.735 1.00 76.00 146 THR A O 1
ATOM 1177 N N . PHE A 1 147 ? -18.441 -8.750 9.025 1.00 75.88 147 PHE A N 1
ATOM 1178 C CA . PHE A 1 147 ? -19.258 -8.050 8.041 1.00 75.88 147 PHE A CA 1
ATOM 1179 C C . PHE A 1 147 ? -18.422 -7.607 6.840 1.00 75.88 147 PHE A C 1
ATOM 1181 O O . PHE A 1 147 ? -18.833 -7.876 5.718 1.00 75.88 147 PHE A O 1
ATOM 1188 N N . ILE A 1 148 ? -17.256 -6.989 7.063 1.00 78.62 148 ILE A N 1
ATOM 1189 C CA . ILE A 1 148 ? -16.347 -6.583 5.979 1.00 78.62 148 ILE A CA 1
ATOM 1190 C C . ILE A 1 148 ? -15.905 -7.794 5.158 1.00 78.62 148 ILE A C 1
ATOM 1192 O O . ILE A 1 148 ? -16.026 -7.781 3.935 1.00 78.62 148 ILE A O 1
ATOM 1196 N N . ASP A 1 149 ? -15.470 -8.859 5.825 1.00 75.31 149 ASP A N 1
ATOM 1197 C CA . ASP A 1 149 ? -15.014 -10.075 5.155 1.00 75.31 149 ASP A CA 1
ATOM 1198 C C . ASP A 1 149 ? -16.143 -10.733 4.344 1.00 75.31 149 ASP A C 1
ATOM 1200 O O . ASP A 1 149 ? -16.007 -10.993 3.148 1.00 75.31 149 ASP A O 1
ATOM 1204 N N . ARG A 1 150 ? -17.327 -10.894 4.950 1.00 71.25 150 ARG A N 1
ATOM 1205 C CA . ARG A 1 150 ? -18.524 -11.390 4.256 1.00 71.25 150 ARG A CA 1
ATOM 1206 C C . ARG A 1 150 ? -18.921 -10.486 3.093 1.00 71.25 150 ARG A C 1
ATOM 1208 O O . ARG A 1 150 ? -19.355 -10.990 2.061 1.00 71.25 150 ARG A O 1
ATOM 1215 N N . PHE A 1 151 ? -18.806 -9.173 3.252 1.00 75.06 151 PHE A N 1
ATOM 1216 C CA . PHE A 1 151 ? -19.174 -8.222 2.219 1.00 75.06 151 PHE A CA 1
ATOM 1217 C C . PHE A 1 151 ? -18.287 -8.387 0.983 1.00 75.06 151 PHE A C 1
ATOM 1219 O O . PHE A 1 151 ? -18.814 -8.636 -0.098 1.00 75.06 151 PHE A O 1
ATOM 1226 N N . PHE A 1 152 ? -16.963 -8.346 1.138 1.00 73.75 152 PHE A N 1
ATOM 1227 C CA . PHE A 1 152 ? -16.042 -8.460 0.004 1.00 73.75 152 PHE A CA 1
ATOM 1228 C C . PHE A 1 152 ? -15.978 -9.864 -0.604 1.00 73.75 152 PHE A C 1
ATOM 1230 O O . PHE A 1 152 ? -15.711 -9.973 -1.799 1.00 73.75 152 PHE A O 1
ATOM 1237 N N . ASN A 1 153 ? -16.239 -10.922 0.174 1.00 72.31 153 ASN A N 1
ATOM 1238 C CA . ASN A 1 153 ? -16.142 -12.303 -0.313 1.00 72.31 153 ASN A CA 1
ATOM 1239 C C . ASN A 1 153 ? -17.458 -12.875 -0.855 1.00 72.31 153 ASN A C 1
ATOM 1241 O O . ASN A 1 153 ? -17.415 -13.731 -1.735 1.00 72.31 153 ASN A O 1
ATOM 1245 N N . LEU A 1 154 ? -18.613 -12.463 -0.315 1.00 67.31 154 LEU A N 1
ATOM 1246 C CA . LEU A 1 154 ? -19.907 -13.105 -0.596 1.00 67.31 154 LEU A CA 1
ATOM 1247 C C . LEU A 1 154 ? -20.992 -12.157 -1.118 1.00 67.31 154 LEU A C 1
ATOM 1249 O O . LEU A 1 154 ? -21.936 -12.633 -1.744 1.00 67.31 154 LEU A O 1
ATOM 1253 N N . ILE A 1 155 ? -20.916 -10.856 -0.824 1.00 68.56 155 ILE A N 1
ATOM 1254 C CA . ILE A 1 155 ? -21.962 -9.884 -1.200 1.00 68.56 155 ILE A CA 1
ATOM 1255 C C . ILE A 1 155 ? -21.539 -9.078 -2.427 1.00 68.56 155 ILE A C 1
ATOM 1257 O O . ILE A 1 155 ? -22.360 -8.808 -3.302 1.00 68.56 155 ILE A O 1
ATOM 1261 N N . LEU A 1 156 ? -20.265 -8.686 -2.495 1.00 71.12 156 LEU A N 1
ATOM 1262 C CA . LEU A 1 156 ? -19.737 -7.911 -3.602 1.00 71.12 156 LEU A CA 1
ATOM 1263 C C . LEU A 1 156 ? -19.789 -8.742 -4.885 1.00 71.12 156 LEU A C 1
ATOM 1265 O O . LEU A 1 156 ? -19.290 -9.864 -4.943 1.00 71.12 156 LEU A O 1
ATOM 1269 N N . ASP A 1 157 ? -20.392 -8.160 -5.918 1.00 74.50 157 ASP A N 1
ATOM 1270 C CA . ASP A 1 157 ? -20.498 -8.777 -7.235 1.00 74.50 157 ASP A CA 1
ATOM 1271 C C . ASP A 1 157 ? -19.113 -9.192 -7.757 1.00 74.50 157 ASP A C 1
ATOM 1273 O O . ASP A 1 157 ? -18.163 -8.407 -7.721 1.00 74.50 157 ASP A O 1
ATOM 1277 N N . THR A 1 158 ? -19.008 -10.415 -8.275 1.00 74.19 158 THR A N 1
ATOM 1278 C CA . THR A 1 158 ? -17.783 -10.993 -8.841 1.00 74.19 158 THR A CA 1
ATOM 1279 C C . THR A 1 158 ? -17.104 -10.105 -9.881 1.00 74.19 158 THR A C 1
ATOM 1281 O O . THR A 1 158 ? -15.874 -10.095 -9.964 1.00 74.19 158 THR A O 1
ATOM 1284 N N . ASP A 1 159 ? -17.870 -9.339 -10.660 1.00 75.31 159 ASP A N 1
ATOM 1285 C CA . ASP A 1 159 ? -17.308 -8.410 -11.644 1.00 75.31 159 ASP A CA 1
ATOM 1286 C C . ASP A 1 159 ? -16.631 -7.200 -10.994 1.00 75.31 159 ASP A C 1
ATOM 1288 O O . ASP A 1 159 ? -15.612 -6.722 -11.499 1.00 75.31 159 ASP A O 1
ATOM 1292 N N . LEU A 1 160 ? -17.172 -6.713 -9.873 1.00 73.12 160 LEU A N 1
ATOM 1293 C CA . LEU A 1 160 ? -16.554 -5.652 -9.078 1.00 73.12 160 LEU A CA 1
ATOM 1294 C C . LEU A 1 160 ? -15.361 -6.201 -8.302 1.00 73.12 160 LEU A C 1
ATOM 1296 O O . LEU A 1 160 ? -14.293 -5.608 -8.342 1.00 73.12 160 LEU A O 1
ATOM 1300 N N . GLN A 1 161 ? -15.502 -7.377 -7.694 1.00 70.88 161 GLN A N 1
ATOM 1301 C CA . GLN A 1 161 ? -14.441 -8.026 -6.929 1.00 70.88 161 GLN A CA 1
ATOM 1302 C C . GLN A 1 161 ? -13.175 -8.248 -7.773 1.00 70.88 161 GLN A C 1
ATOM 1304 O O . GLN A 1 161 ? -12.083 -7.881 -7.350 1.00 70.88 161 GLN A O 1
ATOM 1309 N N . LYS A 1 162 ? -13.306 -8.768 -9.003 1.00 72.62 162 LYS A N 1
ATOM 1310 C CA . LYS A 1 162 ? -12.167 -8.949 -9.931 1.00 72.62 162 LYS A CA 1
ATOM 1311 C C . LYS A 1 162 ? -11.518 -7.639 -10.358 1.00 72.62 162 LYS A C 1
ATOM 1313 O O . LYS A 1 162 ? -10.362 -7.632 -10.779 1.00 72.62 162 LYS A O 1
ATOM 1318 N N . LYS A 1 163 ? -12.281 -6.552 -10.312 1.00 73.38 163 LYS A N 1
ATOM 1319 C CA . LYS A 1 163 ? -11.817 -5.218 -10.654 1.00 73.38 163 LYS A CA 1
ATOM 1320 C C . LYS A 1 163 ? -11.385 -4.440 -9.427 1.00 73.38 163 LYS A C 1
ATOM 1322 O O . LYS A 1 163 ? -10.969 -3.327 -9.637 1.00 73.38 163 LYS A O 1
ATOM 1327 N N . SER A 1 164 ? -11.427 -4.946 -8.200 1.00 73.94 164 SER A N 1
ATOM 1328 C CA . SER A 1 164 ? -11.069 -4.171 -7.005 1.00 73.94 164 SER A CA 1
ATOM 1329 C C . SER A 1 164 ? -9.805 -4.713 -6.353 1.00 73.94 164 SER A C 1
ATOM 1331 O O . SER A 1 164 ? -9.633 -5.922 -6.209 1.00 73.94 164 SER A O 1
ATOM 1333 N N . LEU A 1 165 ? -8.917 -3.812 -5.931 1.00 82.75 165 LEU A N 1
ATOM 1334 C CA . LEU A 1 165 ? -7.767 -4.171 -5.108 1.00 82.75 165 LEU A CA 1
ATOM 1335 C C . LEU A 1 165 ? -8.130 -3.999 -3.630 1.00 82.75 165 LEU A C 1
ATOM 1337 O O . LEU A 1 165 ? -8.205 -2.880 -3.136 1.00 82.75 165 LEU A O 1
ATOM 1341 N N . VAL A 1 166 ? -8.338 -5.102 -2.911 1.00 81.88 166 VAL A N 1
ATOM 1342 C CA . VAL A 1 166 ? -8.679 -5.055 -1.481 1.00 81.88 166 VAL A CA 1
ATOM 1343 C C . VAL A 1 166 ? -7.417 -5.201 -0.638 1.00 81.88 166 VAL A C 1
ATOM 1345 O O . VAL A 1 166 ? -6.755 -6.238 -0.669 1.00 81.88 166 VAL A O 1
ATOM 1348 N N . ILE A 1 167 ? -7.103 -4.170 0.146 1.00 86.62 167 ILE A N 1
ATOM 1349 C CA . ILE A 1 167 ? -5.964 -4.152 1.065 1.00 86.62 167 ILE A CA 1
ATOM 1350 C C . ILE A 1 167 ? -6.479 -3.981 2.490 1.00 86.62 167 ILE A C 1
ATOM 1352 O O . ILE A 1 167 ? -7.130 -2.991 2.810 1.00 86.62 167 ILE A O 1
ATOM 1356 N N . MET A 1 168 ? -6.177 -4.955 3.348 1.00 86.31 168 MET A N 1
ATOM 1357 C CA . MET A 1 168 ? -6.595 -4.959 4.748 1.00 86.31 168 MET A CA 1
ATOM 1358 C C . MET A 1 168 ? -5.371 -4.902 5.659 1.00 86.31 168 MET A C 1
ATOM 1360 O O . MET A 1 168 ? -4.472 -5.738 5.543 1.00 86.31 168 MET A O 1
ATOM 1364 N N . ILE A 1 169 ? -5.355 -3.910 6.551 1.00 88.19 169 ILE A N 1
ATOM 1365 C CA . ILE A 1 169 ? -4.301 -3.671 7.540 1.00 88.19 169 ILE A CA 1
ATOM 1366 C C . ILE A 1 169 ? -4.941 -3.724 8.925 1.00 88.19 169 ILE A C 1
ATOM 1368 O O . ILE A 1 169 ? -5.925 -3.029 9.182 1.00 88.19 169 ILE A O 1
ATOM 1372 N N . ASP A 1 170 ? -4.372 -4.538 9.811 1.00 86.75 170 ASP A N 1
ATOM 1373 C CA . ASP A 1 170 ? -4.790 -4.618 11.207 1.00 86.75 170 ASP A CA 1
ATOM 1374 C C . ASP A 1 170 ? -3.862 -3.777 12.087 1.00 86.75 170 ASP A C 1
ATOM 1376 O O . ASP A 1 170 ? -2.702 -4.129 12.306 1.00 86.75 170 ASP A O 1
ATOM 1380 N N . LEU A 1 171 ? -4.388 -2.665 12.600 1.00 85.62 171 LEU A N 1
ATOM 1381 C CA . LEU A 1 171 ? -3.663 -1.741 13.474 1.00 85.62 171 LEU A CA 1
ATOM 1382 C C . LEU A 1 171 ? -3.249 -2.372 14.812 1.00 85.62 171 LEU A C 1
ATOM 1384 O O . LEU A 1 171 ? -2.334 -1.855 15.454 1.00 85.62 171 LEU A O 1
ATOM 1388 N N . ALA A 1 172 ? -3.872 -3.482 15.228 1.00 84.69 172 ALA A N 1
ATOM 1389 C CA . ALA A 1 172 ? -3.493 -4.198 16.447 1.00 84.69 172 ALA A CA 1
ATOM 1390 C C . ALA A 1 172 ? -2.071 -4.784 16.382 1.00 84.69 172 ALA A C 1
ATOM 1392 O O . ALA A 1 172 ? -1.484 -5.067 17.422 1.00 84.69 172 ALA A O 1
ATOM 1393 N N . ASN A 1 173 ? -1.505 -4.928 15.179 1.00 84.12 173 ASN A N 1
ATOM 1394 C CA . ASN A 1 173 ? -0.136 -5.404 14.969 1.00 84.12 173 ASN A CA 1
ATOM 1395 C C . ASN A 1 173 ? 0.927 -4.298 15.104 1.00 84.12 173 ASN A C 1
ATOM 1397 O O . ASN A 1 173 ? 2.117 -4.575 14.958 1.00 84.12 173 ASN A O 1
ATOM 1401 N N . SER A 1 174 ? 0.519 -3.050 15.342 1.00 87.12 174 SER A N 1
ATOM 1402 C CA . SER A 1 174 ? 1.444 -1.940 15.570 1.00 87.12 174 SER A CA 1
ATOM 1403 C C . SER A 1 174 ? 1.852 -1.847 17.045 1.00 87.12 174 SER A C 1
ATOM 1405 O O . SER A 1 174 ? 1.126 -2.283 17.935 1.00 87.12 174 SER A O 1
ATOM 1407 N N . SER A 1 175 ? 2.996 -1.216 17.322 1.00 80.56 175 SER A N 1
ATOM 1408 C CA . SER A 1 175 ? 3.449 -0.911 18.690 1.00 80.56 175 SER A CA 1
ATOM 1409 C C . SER A 1 175 ? 2.549 0.095 19.424 1.00 80.56 175 SER A C 1
ATOM 1411 O O . SER A 1 175 ? 2.716 0.299 20.624 1.00 80.56 175 SER A O 1
ATOM 1413 N N . GLY A 1 176 ? 1.624 0.754 18.715 1.00 77.25 176 GLY A N 1
ATOM 1414 C CA . GLY A 1 176 ? 0.784 1.826 19.250 1.00 77.25 176 GLY A CA 1
ATOM 1415 C C . GLY A 1 176 ? 1.514 3.155 19.470 1.00 77.25 176 GLY A C 1
ATOM 1416 O O . GLY A 1 176 ? 0.886 4.120 19.900 1.00 77.25 176 GLY A O 1
ATOM 1417 N N . ASP A 1 177 ? 2.811 3.234 19.162 1.00 85.75 177 ASP A N 1
ATOM 1418 C CA . ASP A 1 177 ? 3.580 4.472 19.268 1.00 85.75 177 ASP A CA 1
ATOM 1419 C C . ASP A 1 177 ? 3.234 5.425 18.114 1.00 85.75 177 ASP A C 1
ATOM 1421 O O . ASP A 1 177 ? 3.412 5.124 16.930 1.00 85.75 177 ASP A O 1
ATOM 1425 N N . SER A 1 178 ? 2.744 6.610 18.476 1.00 82.00 178 SER A N 1
ATOM 1426 C CA . SER A 1 178 ? 2.310 7.645 17.538 1.00 82.00 178 SER A CA 1
ATOM 1427 C C . SER A 1 178 ? 3.439 8.169 16.651 1.00 82.00 178 SER A C 1
ATOM 1429 O O . SER A 1 178 ? 3.163 8.655 15.555 1.00 82.00 178 SER A O 1
ATOM 1431 N N . ASN A 1 179 ? 4.699 8.052 17.078 1.00 82.94 179 ASN A N 1
ATOM 1432 C CA . ASN A 1 179 ? 5.840 8.508 16.285 1.00 82.94 179 ASN A CA 1
ATOM 1433 C C . ASN A 1 179 ? 6.210 7.520 15.173 1.00 82.94 179 ASN A C 1
ATOM 1435 O O . ASN A 1 179 ? 6.697 7.921 14.116 1.00 82.94 179 ASN A O 1
ATOM 1439 N N . THR A 1 180 ? 5.966 6.227 15.389 1.00 87.69 180 THR A N 1
ATOM 1440 C CA . THR A 1 180 ? 6.351 5.159 14.456 1.00 87.69 180 THR A CA 1
ATOM 1441 C C . THR A 1 180 ? 5.185 4.627 13.629 1.00 87.69 180 THR A C 1
ATOM 1443 O O . THR A 1 180 ? 5.418 4.019 12.582 1.00 87.69 180 THR A O 1
ATOM 1446 N N . ILE A 1 181 ? 3.936 4.921 14.014 1.00 87.38 181 ILE A N 1
ATOM 1447 C CA . ILE A 1 181 ? 2.734 4.396 13.351 1.00 87.38 181 ILE A CA 1
ATOM 1448 C C . ILE A 1 181 ? 2.681 4.700 11.852 1.00 87.38 181 ILE A C 1
ATOM 1450 O O . ILE A 1 181 ? 2.293 3.838 11.070 1.00 87.38 181 ILE A O 1
ATOM 1454 N N . VAL A 1 182 ? 3.103 5.894 11.423 1.00 87.69 182 VAL A N 1
ATOM 1455 C CA . VAL A 1 182 ? 3.070 6.282 10.002 1.00 87.69 182 VAL A CA 1
ATOM 1456 C C . VAL A 1 182 ? 4.061 5.453 9.192 1.00 87.69 182 VAL A C 1
ATOM 1458 O O . VAL A 1 182 ? 3.713 4.941 8.130 1.00 87.69 182 VAL A O 1
ATOM 1461 N N . LYS A 1 183 ? 5.283 5.285 9.707 1.00 89.25 183 LYS A N 1
ATOM 1462 C CA . LYS A 1 183 ? 6.314 4.467 9.063 1.00 89.25 183 LYS A CA 1
ATOM 1463 C C . LYS A 1 183 ? 5.865 3.008 8.981 1.00 89.25 183 LYS A C 1
ATOM 1465 O O . LYS A 1 183 ? 5.883 2.426 7.902 1.00 89.25 183 LYS A O 1
ATOM 1470 N N . TRP A 1 184 ? 5.377 2.467 10.095 1.00 91.94 184 TRP A N 1
ATOM 1471 C CA . TRP A 1 184 ? 4.861 1.104 10.166 1.00 91.94 184 TRP A CA 1
ATOM 1472 C C . TRP A 1 184 ? 3.681 0.877 9.208 1.00 91.94 184 TRP A C 1
ATOM 1474 O O . TRP A 1 184 ? 3.615 -0.152 8.537 1.00 91.94 184 TRP A O 1
ATOM 1484 N N . LEU A 1 185 ? 2.768 1.849 9.091 1.00 90.56 185 LEU A N 1
ATOM 1485 C CA . LEU A 1 185 ? 1.650 1.797 8.148 1.00 90.56 185 LEU A CA 1
ATOM 1486 C C . LEU A 1 185 ? 2.126 1.781 6.697 1.00 90.56 185 LEU A C 1
ATOM 1488 O O . LEU A 1 185 ? 1.590 1.018 5.898 1.00 90.56 185 LEU A O 1
ATOM 1492 N N . LEU A 1 186 ? 3.115 2.609 6.351 1.00 90.88 186 LEU A N 1
ATOM 1493 C CA . LEU A 1 186 ? 3.684 2.652 5.004 1.00 90.88 186 LEU A CA 1
ATOM 1494 C C . LEU A 1 186 ? 4.365 1.332 4.635 1.00 90.88 186 LEU A C 1
ATOM 1496 O O . LEU A 1 186 ? 4.131 0.825 3.541 1.00 90.88 186 LEU A O 1
ATOM 1500 N N . GLU A 1 187 ? 5.153 0.762 5.546 1.00 91.25 187 GLU A N 1
ATOM 1501 C CA . GLU A 1 187 ? 5.803 -0.542 5.364 1.00 91.25 187 GLU A CA 1
ATOM 1502 C C . GLU A 1 187 ? 4.762 -1.663 5.235 1.00 91.25 187 GLU A C 1
ATOM 1504 O O . GLU A 1 187 ? 4.770 -2.410 4.259 1.00 91.25 187 GLU A O 1
ATOM 1509 N N . SER A 1 188 ? 3.774 -1.697 6.131 1.00 92.50 188 SER A N 1
ATOM 1510 C CA . SER A 1 188 ? 2.682 -2.679 6.084 1.00 92.50 188 SER A CA 1
ATOM 1511 C C . SER A 1 188 ? 1.879 -2.587 4.785 1.00 92.50 188 SER A C 1
ATOM 1513 O O . SER A 1 188 ? 1.503 -3.602 4.196 1.00 92.50 188 SER A O 1
ATOM 1515 N N . LEU A 1 189 ? 1.607 -1.365 4.317 1.00 91.81 189 LEU A N 1
ATOM 1516 C CA . LEU A 1 189 ? 0.887 -1.123 3.072 1.00 91.81 189 LEU A CA 1
ATOM 1517 C C . LEU A 1 189 ? 1.721 -1.532 1.856 1.00 91.81 189 LEU A C 1
ATOM 1519 O O . LEU A 1 189 ? 1.180 -2.147 0.939 1.00 91.81 189 LEU A O 1
ATOM 1523 N N . LYS A 1 190 ? 3.023 -1.228 1.855 1.00 92.06 190 LYS A N 1
ATOM 1524 C CA . LYS A 1 190 ? 3.967 -1.660 0.819 1.00 92.06 190 LYS A CA 1
ATOM 1525 C C . LYS A 1 190 ? 3.965 -3.183 0.700 1.00 92.06 190 LYS A C 1
ATOM 1527 O O . LYS A 1 190 ? 3.660 -3.695 -0.375 1.00 92.06 190 LYS A O 1
ATOM 1532 N N . ASP A 1 191 ? 4.211 -3.893 1.795 1.00 91.44 191 ASP A N 1
ATOM 1533 C CA . ASP A 1 191 ? 4.314 -5.356 1.798 1.00 91.44 191 ASP A CA 1
ATOM 1534 C C . ASP A 1 191 ? 2.990 -6.009 1.374 1.00 91.44 191 ASP A C 1
ATOM 1536 O O . ASP A 1 191 ? 2.953 -6.985 0.612 1.00 91.44 191 ASP A O 1
ATOM 1540 N N . LYS A 1 192 ? 1.858 -5.437 1.807 1.00 91.62 192 LYS A N 1
ATOM 1541 C CA . LYS A 1 192 ? 0.537 -5.931 1.412 1.00 91.62 192 LYS A CA 1
ATOM 1542 C C . LYS A 1 192 ? 0.235 -5.671 -0.062 1.00 91.62 192 LYS A C 1
ATOM 1544 O O . LYS A 1 192 ? -0.338 -6.535 -0.725 1.00 91.62 192 LYS A O 1
ATOM 1549 N N . LEU A 1 193 ? 0.630 -4.519 -0.599 1.00 91.31 193 LEU A N 1
ATOM 1550 C CA . LEU A 1 193 ? 0.502 -4.227 -2.025 1.00 91.31 193 LEU A CA 1
ATOM 1551 C C . LEU A 1 193 ? 1.384 -5.148 -2.863 1.00 91.31 193 LEU A C 1
ATOM 1553 O O . LEU A 1 193 ? 0.908 -5.672 -3.865 1.00 91.31 193 LEU A O 1
ATOM 1557 N N . GLU A 1 194 ? 2.632 -5.383 -2.461 1.00 91.50 194 GLU A N 1
ATOM 1558 C CA . GLU A 1 194 ? 3.544 -6.245 -3.212 1.00 91.50 194 GLU A CA 1
ATOM 1559 C C . GLU A 1 194 ? 3.068 -7.698 -3.230 1.00 91.50 194 GLU A C 1
ATOM 1561 O O . GLU A 1 194 ? 2.972 -8.291 -4.303 1.00 91.50 194 GLU A O 1
ATOM 1566 N N . SER A 1 195 ? 2.659 -8.239 -2.081 1.00 90.62 195 SER A N 1
ATOM 1567 C CA . SER A 1 195 ? 2.083 -9.591 -1.986 1.00 90.62 195 SER A CA 1
ATOM 1568 C C . SER A 1 195 ? 0.759 -9.753 -2.735 1.00 90.62 195 SER A C 1
ATOM 1570 O O . SER A 1 195 ? 0.467 -10.830 -3.249 1.00 90.62 195 SER A O 1
ATOM 1572 N N . THR A 1 196 ? -0.044 -8.691 -2.844 1.00 88.12 196 THR A N 1
ATOM 1573 C CA . THR A 1 196 ? -1.319 -8.749 -3.580 1.00 88.12 196 THR A CA 1
ATOM 1574 C C . THR A 1 196 ? -1.118 -8.559 -5.087 1.00 88.12 196 THR A C 1
ATOM 1576 O O . THR A 1 196 ? -1.822 -9.157 -5.901 1.00 88.12 196 THR A O 1
ATOM 1579 N N . LEU A 1 197 ? -0.161 -7.721 -5.494 1.00 86.81 197 LEU A N 1
ATOM 1580 C CA . LEU A 1 197 ? 0.085 -7.394 -6.897 1.00 86.81 197 LEU A CA 1
ATOM 1581 C C . LEU A 1 197 ? 1.079 -8.353 -7.569 1.00 86.81 197 LEU A C 1
ATOM 1583 O O . LEU A 1 197 ? 1.036 -8.503 -8.794 1.00 86.81 197 LEU A O 1
ATOM 1587 N N . PHE A 1 198 ? 1.976 -9.000 -6.840 1.00 88.06 198 PHE A N 1
ATOM 1588 C CA . PHE A 1 198 ? 3.028 -9.832 -7.421 1.00 88.06 198 PHE A CA 1
ATOM 1589 C C . PHE A 1 198 ? 2.966 -11.243 -6.837 1.00 88.06 198 PHE A C 1
ATOM 1591 O O . PHE A 1 198 ? 2.794 -11.423 -5.638 1.00 88.06 198 PHE A O 1
ATOM 1598 N N . LYS A 1 199 ? 3.094 -12.259 -7.703 1.00 79.69 199 LYS A N 1
ATOM 1599 C CA . LYS A 1 199 ? 2.933 -13.674 -7.318 1.00 79.69 199 LYS A CA 1
ATOM 1600 C C . LYS A 1 199 ? 3.917 -14.124 -6.236 1.00 79.69 199 LYS A C 1
ATOM 1602 O O . LYS A 1 199 ? 3.536 -14.921 -5.390 1.00 79.69 199 LYS A O 1
ATOM 1607 N N . ASP A 1 200 ? 5.135 -13.592 -6.263 1.00 81.12 200 ASP A N 1
ATOM 1608 C CA . ASP A 1 200 ? 6.222 -13.990 -5.363 1.00 81.12 200 ASP A CA 1
ATOM 1609 C C . ASP A 1 200 ? 6.436 -12.985 -4.218 1.00 81.12 200 ASP A C 1
ATOM 1611 O O . ASP A 1 200 ? 7.487 -12.977 -3.587 1.00 81.12 200 ASP A O 1
ATOM 1615 N N . SER A 1 201 ? 5.466 -12.095 -3.965 1.00 79.94 201 SER A N 1
ATOM 1616 C CA . SER A 1 201 ? 5.561 -10.994 -2.987 1.00 79.94 201 SER A CA 1
ATOM 1617 C C . SER A 1 201 ? 6.712 -10.012 -3.208 1.00 79.94 201 SER A C 1
ATOM 1619 O O . SER A 1 201 ? 6.933 -9.125 -2.393 1.00 79.94 201 SER A O 1
ATOM 1621 N N . THR A 1 202 ? 7.438 -10.132 -4.314 1.00 85.06 202 THR A N 1
ATOM 1622 C CA . THR A 1 202 ? 8.512 -9.223 -4.702 1.00 85.06 202 THR A CA 1
ATOM 1623 C C . THR A 1 202 ? 8.403 -8.963 -6.201 1.00 85.06 202 THR A C 1
ATOM 1625 O O . THR A 1 202 ? 8.225 -9.909 -6.976 1.00 85.06 202 THR A O 1
ATOM 1628 N N . PRO A 1 203 ? 8.465 -7.697 -6.641 1.00 89.62 203 PRO A N 1
ATOM 1629 C CA . PRO A 1 203 ? 8.353 -7.375 -8.052 1.00 89.62 203 PRO A CA 1
ATOM 1630 C C . PRO A 1 203 ? 9.632 -7.729 -8.819 1.00 89.62 203 PRO A C 1
ATOM 1632 O O . PRO A 1 203 ? 10.745 -7.457 -8.370 1.00 89.62 203 PRO A O 1
ATOM 1635 N N . THR A 1 204 ? 9.483 -8.283 -10.023 1.00 91.75 204 THR A N 1
ATOM 1636 C CA . THR A 1 204 ? 10.614 -8.456 -10.949 1.00 91.75 204 THR A CA 1
ATOM 1637 C C . THR A 1 204 ? 11.036 -7.118 -11.558 1.00 91.75 204 THR A C 1
ATOM 1639 O O . THR A 1 204 ? 10.276 -6.145 -11.546 1.00 91.75 204 THR A O 1
ATOM 1642 N N . TYR A 1 205 ? 12.221 -7.070 -12.174 1.00 90.56 205 TYR A N 1
ATOM 1643 C CA . TYR A 1 205 ? 12.685 -5.881 -12.895 1.00 90.56 205 TYR A CA 1
ATOM 1644 C C . TYR A 1 205 ? 11.664 -5.402 -13.939 1.00 90.56 205 TYR A C 1
ATOM 1646 O O . TYR A 1 205 ? 11.346 -4.219 -14.002 1.00 90.56 205 TYR A O 1
ATOM 1654 N N . GLU A 1 206 ? 11.095 -6.311 -14.732 1.00 90.12 206 GLU A N 1
ATOM 1655 C CA . GLU A 1 206 ? 10.102 -5.984 -15.762 1.00 90.12 206 GLU A CA 1
ATOM 1656 C C . GLU A 1 206 ? 8.812 -5.425 -15.149 1.00 90.12 206 GLU A C 1
ATOM 1658 O O . GLU A 1 206 ? 8.167 -4.541 -15.717 1.00 90.12 206 GLU A O 1
ATOM 1663 N N . GLN A 1 207 ? 8.432 -5.919 -13.971 1.00 90.50 207 GLN A N 1
ATOM 1664 C CA . GLN A 1 207 ? 7.268 -5.425 -13.245 1.00 90.50 207 GLN A CA 1
ATOM 1665 C C . GLN A 1 207 ? 7.524 -4.031 -12.668 1.00 90.50 207 GLN A C 1
ATOM 1667 O O . GLN A 1 207 ? 6.671 -3.155 -12.823 1.00 90.50 207 GLN A O 1
ATOM 1672 N N . LEU A 1 208 ? 8.702 -3.796 -12.081 1.00 91.12 208 LEU A N 1
ATOM 1673 C CA . LEU A 1 208 ? 9.135 -2.472 -11.631 1.00 91.12 208 LEU A CA 1
ATOM 1674 C C . LEU A 1 208 ? 9.231 -1.491 -12.801 1.00 91.12 208 LEU A C 1
ATOM 1676 O O . LEU A 1 208 ? 8.751 -0.366 -12.704 1.00 91.12 208 LEU A O 1
ATOM 1680 N N . GLN A 1 209 ? 9.740 -1.930 -13.949 1.00 90.88 209 GLN A N 1
ATOM 1681 C CA . GLN A 1 209 ? 9.737 -1.141 -15.175 1.00 90.88 209 GLN A CA 1
ATOM 1682 C C . GLN A 1 209 ? 8.313 -0.717 -15.573 1.00 90.88 209 GLN A C 1
ATOM 1684 O O . GLN A 1 209 ? 8.111 0.411 -16.020 1.00 90.88 209 GLN A O 1
ATOM 1689 N N . GLY A 1 210 ? 7.317 -1.590 -15.396 1.00 88.44 210 GLY A N 1
ATOM 1690 C CA . GLY A 1 210 ? 5.906 -1.253 -15.595 1.00 88.44 210 GLY A CA 1
ATOM 1691 C C . GLY A 1 210 ? 5.374 -0.239 -14.574 1.00 88.44 210 GLY A C 1
ATOM 1692 O O . GLY A 1 210 ? 4.685 0.708 -14.950 1.00 88.44 210 GLY A O 1
ATOM 1693 N N . VAL A 1 211 ? 5.726 -0.396 -13.294 1.00 90.81 211 VAL A N 1
ATOM 1694 C CA . VAL A 1 211 ? 5.361 0.546 -12.215 1.00 90.81 211 VAL A CA 1
ATOM 1695 C C . VAL A 1 211 ? 5.932 1.947 -12.481 1.00 90.81 211 VAL A C 1
ATOM 1697 O O . VAL A 1 211 ? 5.235 2.949 -12.308 1.00 90.81 211 VAL A O 1
ATOM 1700 N N . PHE A 1 212 ? 7.170 2.011 -12.964 1.00 92.44 212 PHE A N 1
ATOM 1701 C CA . PHE A 1 212 ? 7.909 3.231 -13.292 1.00 92.44 212 PHE A CA 1
ATOM 1702 C C . PHE A 1 212 ? 7.928 3.514 -14.800 1.00 92.44 212 PHE A C 1
ATOM 1704 O O . PHE A 1 212 ? 8.898 4.045 -15.342 1.00 92.44 212 PHE A O 1
ATOM 1711 N N . TYR A 1 213 ? 6.864 3.144 -15.522 1.00 90.56 213 TYR A N 1
ATOM 1712 C CA . TYR A 1 213 ? 6.860 3.212 -16.986 1.00 90.56 213 TYR A CA 1
ATOM 1713 C C . TYR A 1 213 ? 7.118 4.625 -1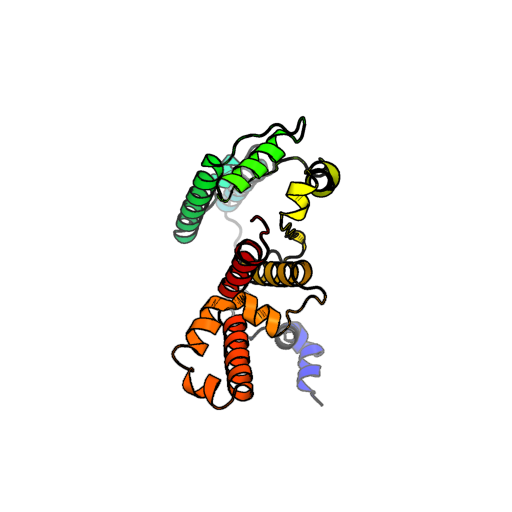7.523 1.00 90.56 213 TYR A C 1
ATOM 1715 O O . TYR A 1 213 ? 7.801 4.790 -18.532 1.00 90.56 213 TYR A O 1
ATOM 1723 N N . LYS A 1 214 ? 6.598 5.664 -16.857 1.00 90.19 214 LYS A N 1
ATOM 1724 C CA . LYS A 1 214 ? 6.801 7.054 -17.294 1.00 90.19 214 LYS A CA 1
ATOM 1725 C C . LYS A 1 214 ? 8.260 7.477 -17.158 1.00 90.19 214 LYS A C 1
ATOM 1727 O O . LYS A 1 214 ? 8.807 8.079 -18.078 1.00 90.19 214 LYS A O 1
ATOM 1732 N N . GLU A 1 215 ? 8.875 7.141 -16.033 1.00 93.44 215 GLU A N 1
ATOM 1733 C CA . GLU A 1 215 ? 10.276 7.398 -15.723 1.00 93.44 215 GLU A CA 1
ATOM 1734 C C . GLU A 1 215 ? 11.173 6.625 -16.688 1.00 93.44 215 GLU A C 1
ATOM 1736 O O . GLU A 1 215 ? 12.075 7.207 -17.286 1.00 93.44 215 GLU A O 1
ATOM 1741 N N . TYR A 1 216 ? 10.851 5.353 -16.938 1.00 93.12 216 TYR A N 1
ATOM 1742 C CA . TYR A 1 216 ? 11.553 4.520 -17.906 1.00 93.12 216 TYR A CA 1
ATOM 1743 C C . TYR A 1 216 ? 11.521 5.123 -19.315 1.00 93.12 216 TYR A C 1
ATOM 1745 O O . TYR A 1 216 ? 12.559 5.222 -19.968 1.00 93.12 216 TYR A O 1
ATOM 1753 N N . GLN A 1 217 ? 10.345 5.548 -19.799 1.00 92.81 217 GLN A N 1
ATOM 1754 C CA . GLN A 1 217 ? 10.234 6.183 -21.118 1.00 92.81 217 GLN A CA 1
ATOM 1755 C C . GLN A 1 217 ? 11.030 7.484 -21.176 1.00 92.81 217 GLN A C 1
ATOM 1757 O O . GLN A 1 217 ? 11.756 7.705 -22.143 1.00 92.81 217 GLN A O 1
ATOM 1762 N N . ARG A 1 218 ? 10.950 8.308 -20.124 1.00 93.69 218 ARG A N 1
ATOM 1763 C CA . ARG A 1 218 ? 11.726 9.543 -20.019 1.00 93.69 218 ARG A CA 1
ATOM 1764 C C . ARG A 1 218 ? 13.226 9.265 -20.112 1.00 93.69 218 ARG A C 1
ATOM 1766 O O . ARG A 1 218 ? 13.871 9.859 -20.965 1.00 93.69 218 ARG A O 1
ATOM 1773 N N . TRP A 1 219 ? 13.751 8.314 -19.340 1.00 95.00 219 TRP A N 1
ATOM 1774 C CA . TRP A 1 219 ? 15.168 7.934 -19.373 1.00 95.00 219 TRP A CA 1
ATOM 1775 C C . TRP A 1 219 ? 15.589 7.398 -20.738 1.00 95.00 219 TRP A C 1
ATOM 1777 O O . TRP A 1 219 ? 16.623 7.795 -21.273 1.00 95.00 219 TRP A O 1
ATOM 1787 N N . ARG A 1 220 ? 14.764 6.523 -21.321 1.00 92.88 220 ARG A N 1
ATOM 1788 C CA . ARG A 1 220 ? 15.015 5.900 -22.621 1.00 92.88 220 ARG A CA 1
ATOM 1789 C C . ARG A 1 220 ? 15.087 6.920 -23.758 1.00 92.88 220 ARG A C 1
ATOM 1791 O O . ARG A 1 220 ? 15.891 6.742 -24.665 1.00 92.88 220 ARG A O 1
ATOM 1798 N N . SER A 1 221 ? 14.228 7.941 -23.764 1.00 92.81 221 SER A N 1
ATOM 1799 C CA . SER A 1 221 ? 14.201 8.954 -24.834 1.00 92.81 221 SER A CA 1
ATOM 1800 C C . SER A 1 221 ? 14.982 10.231 -24.517 1.00 92.81 221 SER A C 1
ATOM 1802 O O . SER A 1 221 ? 15.275 10.999 -25.430 1.00 92.81 221 SER A O 1
ATOM 1804 N N . GLY A 1 222 ? 15.272 10.470 -23.240 1.00 93.75 222 GLY A N 1
ATOM 1805 C CA . GLY A 1 222 ? 15.836 11.702 -22.701 1.00 93.75 222 GLY A CA 1
ATOM 1806 C C . GLY A 1 222 ? 17.247 11.497 -22.166 1.00 93.75 222 GLY A C 1
ATOM 1807 O O . GLY A 1 222 ? 18.173 11.265 -22.941 1.00 93.75 222 GLY A O 1
ATOM 1808 N N . GLU A 1 223 ? 17.407 11.606 -20.845 1.00 89.12 223 GLU A N 1
ATOM 1809 C CA . GLU A 1 223 ? 18.703 11.766 -20.170 1.00 89.12 223 GLU A CA 1
ATOM 1810 C C . GLU A 1 223 ? 19.694 10.633 -20.474 1.00 89.12 223 GLU A C 1
ATOM 1812 O O . GLU A 1 223 ? 20.890 10.878 -20.608 1.00 89.12 223 GLU A O 1
ATOM 1817 N N . HIS A 1 224 ? 19.190 9.411 -20.655 1.00 92.56 224 HIS A N 1
ATOM 1818 C CA . HIS A 1 224 ? 20.000 8.209 -20.856 1.00 92.56 224 HIS A CA 1
ATOM 1819 C C . HIS A 1 224 ? 19.785 7.589 -22.245 1.00 92.56 224 HIS A C 1
ATOM 1821 O O . HIS A 1 224 ? 20.097 6.416 -22.459 1.00 92.56 224 HIS A O 1
ATOM 1827 N N . LYS A 1 225 ? 19.285 8.362 -23.224 1.00 94.56 225 LYS A N 1
ATOM 1828 C CA . LYS A 1 225 ? 19.009 7.869 -24.585 1.00 94.56 225 LYS A CA 1
ATOM 1829 C C . LYS A 1 225 ? 20.226 7.207 -25.231 1.00 94.56 225 LYS A C 1
ATOM 1831 O O . LYS A 1 225 ? 20.134 6.086 -25.726 1.00 94.56 225 LYS A O 1
ATOM 1836 N N . TYR A 1 226 ? 21.372 7.884 -25.204 1.00 94.38 226 TYR A N 1
ATOM 1837 C CA . TYR A 1 226 ? 22.596 7.360 -25.814 1.00 94.38 226 TYR A CA 1
ATOM 1838 C C . TYR A 1 226 ? 23.094 6.092 -25.116 1.00 94.38 226 TYR A C 1
ATOM 1840 O O . TYR A 1 226 ? 23.582 5.182 -25.783 1.00 94.38 226 TYR A O 1
ATOM 1848 N N . LEU A 1 227 ? 22.927 6.000 -23.792 1.00 93.25 227 LEU A N 1
ATOM 1849 C CA . LEU A 1 227 ? 23.251 4.791 -23.042 1.00 93.25 227 LEU A CA 1
ATOM 1850 C C . LEU A 1 227 ? 22.327 3.637 -23.445 1.00 93.25 227 LEU A C 1
ATOM 1852 O O . LEU A 1 227 ? 22.804 2.542 -23.725 1.00 93.25 227 LEU A O 1
ATOM 1856 N N . TYR A 1 228 ? 21.023 3.896 -23.565 1.00 92.38 228 TYR A N 1
ATOM 1857 C CA . TYR A 1 228 ? 20.046 2.902 -24.006 1.00 92.38 228 TYR A CA 1
ATOM 1858 C C . TYR A 1 228 ? 20.352 2.347 -25.408 1.00 92.38 228 TYR A C 1
ATOM 1860 O O . TYR A 1 228 ? 20.206 1.147 -25.651 1.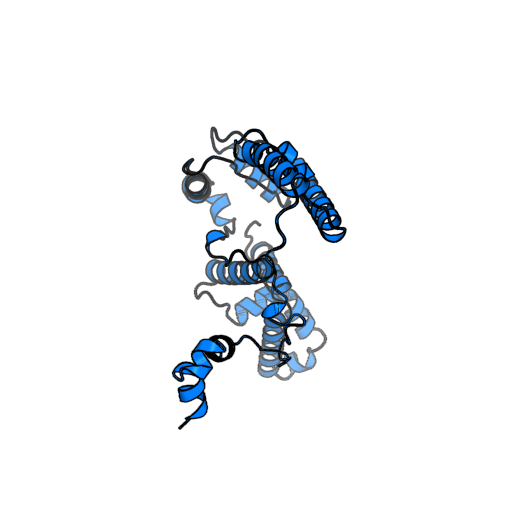00 92.38 228 TYR A O 1
ATOM 1868 N N . GLU A 1 229 ? 20.765 3.211 -26.338 1.00 93.69 229 GLU A N 1
ATOM 1869 C CA . GLU A 1 229 ? 21.101 2.828 -27.714 1.00 93.69 229 GLU A CA 1
ATOM 1870 C C . GLU A 1 229 ? 22.437 2.075 -27.800 1.00 93.69 229 GLU A C 1
ATOM 1872 O O . GLU A 1 229 ? 22.542 1.105 -28.551 1.00 93.69 229 GLU A O 1
ATOM 1877 N N . LYS A 1 230 ? 23.437 2.480 -27.006 1.00 95.00 230 LYS A N 1
ATOM 1878 C CA . LYS A 1 230 ? 24.784 1.891 -27.000 1.00 95.00 230 LYS A CA 1
ATOM 1879 C C . LYS A 1 230 ? 24.861 0.579 -26.216 1.00 95.00 230 LYS A C 1
ATOM 1881 O O . LYS A 1 230 ? 25.456 -0.383 -26.694 1.00 95.00 230 LYS A O 1
ATOM 1886 N N . ASN A 1 231 ? 24.305 0.546 -25.006 1.00 94.75 231 ASN A N 1
ATOM 1887 C CA . ASN A 1 231 ? 24.408 -0.580 -24.083 1.00 94.75 231 ASN A CA 1
ATOM 1888 C C . ASN A 1 231 ? 23.146 -0.720 -23.220 1.00 94.75 231 ASN A C 1
ATOM 1890 O O . ASN A 1 231 ? 23.015 -0.157 -22.133 1.00 94.75 231 ASN A O 1
ATOM 1894 N N . LYS A 1 232 ? 22.221 -1.562 -23.686 1.00 92.19 232 LYS A N 1
ATOM 1895 C CA . LYS A 1 232 ? 20.962 -1.825 -22.978 1.00 92.19 232 LYS A CA 1
ATOM 1896 C C . LYS A 1 232 ? 21.155 -2.473 -21.609 1.00 92.19 232 LYS A C 1
ATOM 1898 O O . LYS A 1 232 ? 20.306 -2.278 -20.747 1.00 92.19 232 LYS A O 1
ATOM 1903 N N . ASN A 1 233 ? 22.210 -3.261 -21.409 1.00 94.56 233 ASN A N 1
ATOM 1904 C CA . ASN A 1 233 ? 22.428 -3.944 -20.134 1.00 94.56 233 ASN A CA 1
ATOM 1905 C C . ASN A 1 233 ? 22.870 -2.955 -19.057 1.00 94.56 233 ASN A C 1
ATOM 1907 O O . ASN A 1 233 ? 22.328 -2.968 -17.960 1.00 94.56 233 ASN A O 1
ATOM 1911 N N . GLU A 1 234 ? 23.786 -2.056 -19.401 1.00 94.38 234 GLU A N 1
ATOM 1912 C CA . GLU A 1 234 ? 24.238 -0.985 -18.509 1.00 94.38 234 GLU A CA 1
ATOM 1913 C C . GLU A 1 234 ? 23.096 -0.021 -18.172 1.00 94.38 234 GLU A C 1
ATOM 1915 O O . GLU A 1 234 ? 22.865 0.261 -17.002 1.00 94.38 234 GLU A O 1
ATOM 1920 N N . PHE A 1 235 ? 22.267 0.344 -19.159 1.00 94.69 235 PHE A N 1
ATOM 1921 C CA . PHE A 1 235 ? 21.035 1.097 -18.903 1.00 94.69 235 PHE A CA 1
ATOM 1922 C C . PHE A 1 235 ? 20.112 0.395 -17.892 1.00 94.69 235 PHE A C 1
ATOM 1924 O O . PHE A 1 235 ? 19.530 1.042 -17.023 1.00 94.69 235 PHE A O 1
ATOM 1931 N N . LYS A 1 236 ? 19.936 -0.932 -18.009 1.00 93.75 236 LYS A N 1
ATOM 1932 C CA . LYS A 1 236 ? 19.080 -1.688 -17.083 1.00 93.75 236 LYS A CA 1
ATOM 1933 C C . LYS A 1 236 ? 19.620 -1.656 -15.655 1.00 93.75 236 LYS A C 1
ATOM 1935 O O . LYS A 1 236 ? 18.814 -1.530 -14.738 1.00 93.75 236 LYS A O 1
ATOM 1940 N N . ILE A 1 237 ? 20.939 -1.762 -15.493 1.00 95.06 237 ILE A N 1
ATOM 1941 C CA . ILE A 1 237 ? 21.613 -1.691 -14.191 1.00 95.06 237 ILE A CA 1
ATOM 1942 C C . ILE A 1 237 ? 21.403 -0.305 -13.578 1.00 95.06 237 ILE A C 1
ATOM 1944 O O . ILE A 1 237 ? 20.839 -0.214 -12.493 1.00 95.06 237 ILE A O 1
ATOM 1948 N N . GLU A 1 238 ? 21.723 0.770 -14.305 1.00 94.69 238 GLU A N 1
ATOM 1949 C CA . GLU A 1 238 ? 21.564 2.139 -13.790 1.00 94.69 238 GLU A CA 1
ATOM 1950 C C . GLU A 1 238 ? 20.109 2.476 -13.435 1.00 94.69 238 GLU A C 1
ATOM 1952 O O . GLU A 1 238 ? 19.836 3.111 -12.415 1.00 94.69 238 GLU A O 1
ATOM 1957 N N . PHE A 1 239 ? 19.149 2.026 -14.249 1.00 95.12 239 PHE A N 1
ATOM 1958 C CA . PHE A 1 239 ? 17.733 2.221 -13.946 1.00 95.12 239 PHE A CA 1
ATOM 1959 C C . PHE A 1 239 ? 17.283 1.404 -12.724 1.00 95.12 239 PHE A C 1
ATOM 1961 O O . PHE A 1 239 ? 16.454 1.870 -11.943 1.00 95.12 239 PHE A O 1
ATOM 1968 N N . GLY A 1 240 ? 17.831 0.199 -12.539 1.00 94.00 240 GLY A N 1
ATOM 1969 C CA . GLY A 1 240 ? 17.608 -0.613 -11.343 1.00 94.00 240 GLY A CA 1
ATOM 1970 C C . GLY A 1 240 ? 18.124 0.078 -10.080 1.00 94.00 240 GLY A C 1
ATOM 1971 O O . GLY A 1 240 ? 17.387 0.188 -9.102 1.00 94.00 240 GLY A O 1
ATOM 1972 N N . ASP A 1 241 ? 19.336 0.629 -10.136 1.00 94.75 241 ASP A N 1
ATOM 1973 C CA . ASP A 1 241 ? 19.941 1.374 -9.026 1.00 94.75 241 ASP A CA 1
ATOM 1974 C C . ASP A 1 241 ? 19.144 2.637 -8.682 1.00 94.75 241 ASP A C 1
ATOM 1976 O O . ASP A 1 241 ? 18.964 2.969 -7.508 1.00 94.75 241 ASP A O 1
ATOM 1980 N N . TYR A 1 242 ? 18.627 3.333 -9.699 1.00 94.50 242 TYR A N 1
ATOM 1981 C CA . TYR A 1 242 ? 17.725 4.466 -9.511 1.00 94.50 242 TYR A CA 1
ATOM 1982 C C . TYR A 1 242 ? 16.450 4.064 -8.761 1.00 94.50 242 TYR A C 1
ATOM 1984 O O . TYR A 1 242 ? 16.073 4.740 -7.804 1.00 94.50 242 TYR A O 1
ATOM 1992 N N . ILE A 1 243 ? 15.804 2.963 -9.163 1.00 93.50 243 ILE A N 1
ATOM 1993 C CA . ILE A 1 243 ? 14.597 2.471 -8.487 1.00 93.50 243 ILE A CA 1
ATOM 1994 C C . ILE A 1 243 ? 14.912 2.066 -7.045 1.00 93.50 243 ILE A C 1
ATOM 1996 O O . ILE A 1 243 ? 14.161 2.440 -6.149 1.00 93.50 243 ILE A O 1
ATOM 2000 N N . SER A 1 244 ? 16.012 1.344 -6.808 1.00 92.06 244 SER A N 1
ATOM 2001 C CA . SER A 1 244 ? 16.396 0.914 -5.458 1.00 92.06 244 SER A CA 1
ATOM 2002 C C . SER A 1 244 ? 16.547 2.110 -4.520 1.00 92.06 244 SER A C 1
ATOM 2004 O O . SER A 1 244 ? 15.917 2.145 -3.469 1.00 92.06 244 SER A O 1
ATOM 2006 N N . LYS A 1 245 ? 17.295 3.139 -4.943 1.00 93.94 245 LYS A N 1
ATOM 2007 C CA . LYS A 1 245 ? 17.454 4.379 -4.167 1.00 93.94 245 LYS A CA 1
ATOM 2008 C C . LYS A 1 245 ? 16.123 5.086 -3.935 1.00 93.94 245 LYS A C 1
ATOM 2010 O O . LYS A 1 245 ? 15.852 5.540 -2.834 1.00 93.94 245 LYS A O 1
ATOM 2015 N N . PHE A 1 246 ? 15.267 5.145 -4.954 1.00 92.31 246 PHE A N 1
ATOM 2016 C CA . PHE A 1 246 ? 13.956 5.777 -4.833 1.00 92.31 246 PHE A CA 1
ATOM 2017 C C . PHE A 1 246 ? 13.063 5.098 -3.784 1.00 92.31 246 PHE A C 1
ATOM 2019 O O . PHE A 1 246 ? 12.334 5.785 -3.072 1.00 92.31 246 PHE A O 1
ATOM 2026 N N . ILE A 1 247 ? 13.100 3.764 -3.700 1.00 88.69 247 ILE A N 1
ATOM 2027 C CA . ILE A 1 247 ? 12.319 2.995 -2.721 1.00 88.69 247 ILE A CA 1
ATOM 2028 C C . ILE A 1 247 ? 12.785 3.304 -1.294 1.00 88.69 247 ILE A C 1
ATOM 2030 O O . ILE A 1 247 ? 11.939 3.459 -0.412 1.00 88.69 247 ILE A O 1
ATOM 2034 N N . ASP A 1 248 ? 14.097 3.419 -1.089 1.00 87.62 248 ASP A N 1
ATOM 2035 C CA . ASP A 1 248 ? 14.689 3.694 0.222 1.00 87.62 248 ASP A CA 1
ATOM 2036 C C . ASP A 1 248 ? 14.489 5.158 0.653 1.00 87.62 248 ASP A C 1
ATOM 2038 O O . ASP A 1 248 ? 14.149 5.426 1.807 1.00 87.62 248 ASP A O 1
ATOM 2042 N N . ASP A 1 249 ? 14.646 6.103 -0.278 1.00 91.62 249 ASP A N 1
ATOM 2043 C CA . ASP A 1 249 ? 14.565 7.541 -0.002 1.00 91.62 249 ASP A CA 1
ATOM 2044 C C . ASP A 1 249 ? 13.118 8.029 0.192 1.00 91.62 249 ASP A C 1
ATOM 2046 O O . ASP A 1 249 ? 12.867 8.946 0.978 1.00 91.62 249 ASP A O 1
ATOM 2050 N N . ASP A 1 250 ? 12.153 7.460 -0.542 1.00 90.50 250 ASP A N 1
ATOM 2051 C CA . ASP A 1 250 ? 10.754 7.904 -0.520 1.00 90.50 250 ASP A CA 1
ATOM 2052 C C . ASP A 1 250 ? 9.754 6.730 -0.626 1.00 90.50 250 ASP A C 1
ATOM 2054 O O . ASP A 1 250 ? 9.076 6.540 -1.652 1.00 90.50 250 ASP A O 1
ATOM 2058 N N . PRO A 1 251 ? 9.595 5.945 0.459 1.00 88.00 251 PRO A N 1
ATOM 2059 C CA . PRO A 1 251 ? 8.681 4.804 0.486 1.00 88.00 251 PRO A CA 1
ATOM 2060 C C . PRO A 1 251 ? 7.221 5.216 0.256 1.00 88.00 251 PRO A C 1
ATOM 2062 O O . PRO A 1 251 ? 6.438 4.466 -0.333 1.00 88.00 251 PRO A O 1
ATOM 2065 N N . GLN A 1 252 ? 6.844 6.433 0.659 1.00 90.19 252 GLN A N 1
ATOM 2066 C CA . GLN A 1 252 ? 5.501 6.962 0.439 1.00 90.19 252 GLN A CA 1
ATOM 2067 C C . GLN A 1 252 ? 5.209 7.133 -1.055 1.00 90.19 252 GLN A C 1
ATOM 2069 O O . GLN A 1 252 ? 4.149 6.715 -1.537 1.00 90.19 252 GLN A O 1
ATOM 2074 N N . LYS A 1 253 ? 6.136 7.729 -1.815 1.00 90.88 253 LYS A N 1
ATOM 2075 C CA . LYS A 1 253 ? 5.971 7.831 -3.266 1.00 90.88 253 LYS A CA 1
ATOM 2076 C C . LYS A 1 253 ? 5.987 6.463 -3.924 1.00 90.88 253 LYS A C 1
ATOM 2078 O O . LYS A 1 253 ? 5.193 6.256 -4.841 1.00 90.88 253 LYS A O 1
ATOM 2083 N N . TYR A 1 254 ? 6.817 5.530 -3.468 1.00 92.62 254 TYR A N 1
ATOM 2084 C CA . TYR A 1 254 ? 6.815 4.175 -4.015 1.00 92.62 254 TYR A CA 1
ATOM 2085 C C . TYR A 1 254 ? 5.443 3.494 -3.875 1.00 92.62 254 TYR A C 1
ATOM 2087 O O . TYR A 1 254 ? 4.872 3.041 -4.871 1.00 92.62 254 TYR A O 1
ATOM 2095 N N . VAL A 1 255 ? 4.842 3.533 -2.683 1.00 91.62 255 VAL A N 1
ATOM 2096 C CA . VAL A 1 255 ? 3.471 3.044 -2.451 1.00 91.62 255 VAL A CA 1
ATOM 2097 C C . VAL A 1 255 ? 2.465 3.737 -3.378 1.00 91.62 255 VAL A C 1
ATOM 2099 O O . VAL A 1 255 ? 1.619 3.084 -3.993 1.00 91.62 255 VAL A O 1
ATOM 2102 N N . ALA A 1 256 ? 2.579 5.056 -3.563 1.00 89.56 256 ALA A N 1
ATOM 2103 C CA . ALA A 1 256 ? 1.716 5.789 -4.488 1.00 89.56 256 ALA A CA 1
ATOM 2104 C C . ALA A 1 256 ? 1.899 5.351 -5.957 1.00 89.56 256 ALA A C 1
ATOM 2106 O O . ALA A 1 256 ? 0.932 5.361 -6.726 1.00 89.56 256 ALA A O 1
ATOM 2107 N N . HIS A 1 257 ? 3.111 4.969 -6.368 1.00 89.81 257 HIS A N 1
ATOM 2108 C CA . HIS A 1 257 ? 3.378 4.391 -7.687 1.00 89.81 257 HIS A CA 1
ATOM 2109 C C . HIS A 1 257 ? 2.729 3.012 -7.842 1.00 89.81 257 HIS A C 1
ATOM 2111 O O . HIS A 1 257 ? 2.078 2.772 -8.862 1.00 89.81 257 HIS A O 1
ATOM 2117 N N . LEU A 1 258 ? 2.820 2.146 -6.828 1.00 90.31 258 LEU A N 1
ATOM 2118 C CA . LEU A 1 258 ? 2.150 0.841 -6.822 1.00 90.31 258 LEU A CA 1
ATOM 2119 C C . LEU A 1 258 ? 0.629 0.984 -6.964 1.00 90.31 258 LEU A C 1
ATOM 2121 O O . LEU A 1 258 ? 0.038 0.354 -7.843 1.00 90.31 258 LEU A O 1
ATOM 2125 N N . LEU A 1 259 ? 0.010 1.877 -6.185 1.00 87.69 259 LEU A N 1
ATOM 2126 C CA . LEU A 1 259 ? -1.427 2.164 -6.268 1.00 87.69 259 LEU A CA 1
ATOM 2127 C C . LEU A 1 259 ? -1.821 2.710 -7.649 1.00 87.69 259 LEU A C 1
ATOM 2129 O O . LEU A 1 259 ? -2.765 2.229 -8.274 1.00 87.69 259 LEU A O 1
ATOM 2133 N N . LYS A 1 260 ? -1.061 3.671 -8.193 1.00 84.06 260 LYS A N 1
ATOM 2134 C CA . LYS A 1 260 ? -1.308 4.198 -9.548 1.00 84.06 260 LYS A CA 1
ATOM 2135 C C . LYS A 1 260 ? -1.178 3.120 -10.620 1.00 84.06 260 LYS A C 1
ATOM 2137 O O . LYS A 1 260 ? -1.937 3.152 -11.588 1.00 84.06 260 LYS A O 1
ATOM 2142 N N . ASN A 1 261 ? -0.221 2.205 -10.478 1.00 83.38 261 ASN A N 1
ATOM 2143 C CA . ASN A 1 261 ? -0.005 1.110 -11.417 1.00 83.38 261 ASN A CA 1
ATOM 2144 C C . ASN A 1 261 ? -1.135 0.076 -11.351 1.00 83.38 261 ASN A C 1
ATOM 2146 O O . ASN A 1 261 ? -1.610 -0.368 -12.399 1.00 83.38 261 ASN A O 1
ATOM 2150 N N . ALA A 1 262 ? -1.606 -0.257 -10.145 1.00 81.06 262 ALA A N 1
ATOM 2151 C CA . ALA A 1 262 ? -2.786 -1.093 -9.961 1.00 81.06 262 ALA A CA 1
ATOM 2152 C C . ALA A 1 262 ? -3.988 -0.499 -10.710 1.00 81.06 262 ALA A C 1
ATOM 2154 O O . ALA A 1 262 ? -4.627 -1.196 -11.498 1.00 81.06 262 ALA A O 1
ATOM 2155 N N . ILE A 1 263 ? -4.201 0.813 -10.570 1.00 74.94 263 ILE A N 1
ATOM 2156 C CA . ILE A 1 263 ? -5.338 1.490 -11.195 1.00 74.94 263 ILE A CA 1
ATOM 2157 C C . ILE A 1 263 ? -5.201 1.597 -12.720 1.00 74.94 263 ILE A C 1
ATOM 2159 O O . ILE A 1 263 ? -6.117 1.274 -13.474 1.00 74.94 263 ILE A O 1
ATOM 2163 N N . ARG A 1 264 ? -4.053 2.078 -13.209 1.00 68.56 264 ARG A N 1
ATOM 2164 C CA . ARG A 1 264 ? -3.883 2.456 -14.624 1.00 68.56 264 ARG A CA 1
ATOM 2165 C C . ARG A 1 264 ? -3.494 1.304 -15.536 1.00 68.56 264 ARG A C 1
ATOM 2167 O O . ARG A 1 264 ? -3.978 1.250 -16.660 1.00 68.56 264 ARG A O 1
ATOM 2174 N N . SER A 1 265 ? -2.597 0.434 -15.083 1.00 60.91 265 SER A N 1
ATOM 2175 C CA . SER A 1 265 ? -1.991 -0.593 -15.938 1.00 60.91 265 SER A CA 1
ATOM 2176 C C . SER A 1 265 ? -2.727 -1.922 -15.844 1.00 60.91 265 SER A C 1
ATOM 2178 O O . SER A 1 265 ? -2.749 -2.682 -16.806 1.00 60.91 265 SER A O 1
ATOM 2180 N N . ARG A 1 266 ? -3.328 -2.209 -14.684 1.00 60.16 266 ARG A N 1
ATOM 2181 C CA . ARG A 1 266 ? -4.044 -3.467 -14.434 1.00 60.16 266 ARG A CA 1
ATOM 2182 C C . ARG A 1 266 ? -5.561 -3.321 -14.502 1.00 60.16 266 ARG A C 1
ATOM 2184 O O . ARG A 1 266 ? -6.259 -4.324 -14.417 1.00 60.16 266 ARG A O 1
ATOM 2191 N N . GLY A 1 267 ? -6.057 -2.091 -14.661 1.00 57.06 267 GLY A N 1
ATOM 2192 C CA . GLY A 1 267 ? -7.489 -1.795 -14.680 1.00 57.06 267 GLY A CA 1
ATOM 2193 C C . GLY A 1 267 ? -8.192 -2.164 -13.374 1.00 57.06 267 GLY A C 1
ATOM 2194 O O . GLY A 1 267 ? -9.404 -2.374 -13.387 1.00 57.06 267 GLY A O 1
ATOM 2195 N N . LEU A 1 268 ? -7.431 -2.281 -12.278 1.00 57.88 268 LEU A N 1
ATOM 2196 C CA . LEU A 1 268 ? -8.001 -2.441 -10.952 1.00 57.88 268 LEU A CA 1
ATOM 2197 C C . LEU A 1 268 ? -8.590 -1.091 -10.530 1.00 57.88 268 LEU A C 1
ATOM 2199 O O . LEU A 1 268 ? -8.173 -0.024 -10.967 1.00 57.88 268 LEU A O 1
ATOM 2203 N N . MET A 1 269 ? -9.608 -1.131 -9.709 1.00 55.56 269 MET A N 1
ATOM 2204 C CA . MET A 1 269 ? -10.295 0.007 -9.154 1.00 55.56 269 MET A CA 1
ATOM 2205 C C . MET A 1 269 ? -9.617 0.343 -7.827 1.00 55.56 269 MET A C 1
ATOM 2207 O O . MET A 1 269 ? -9.153 -0.583 -7.147 1.00 55.56 269 MET A O 1
ATOM 2211 N N . PRO A 1 270 ? -9.500 1.643 -7.508 1.00 45.88 270 PRO A N 1
ATOM 2212 C CA . PRO A 1 270 ? -9.019 2.086 -6.206 1.00 45.88 270 PRO A CA 1
ATOM 2213 C C . PRO A 1 270 ? -9.855 1.517 -5.058 1.00 45.88 270 PRO A C 1
ATOM 2215 O O . PRO A 1 270 ? -11.064 1.260 -5.270 1.00 45.88 270 PRO A O 1
#

Sequence (270 aa):
DNFATFFDLFSKVGILDELYKVRFNEAEGLSVNSLERLYKVIEEKQVKLLKKSKFSSDMDQIFAEFFGSISDENDREMLAKCFVETKESKETDINLQKISRNLLNQIEVVSSGKGEELQKQIRFAIETRRGEFVLIIGNKGAGKSTFIDRFFNLILDTDLQKKSLVIMIDLANSSGDSNTIVKWLLESLKDKLESTLFKDSTPTYEQLQGVFYKEYQRWRSGEHKYLYEKNKNEFKIEFGDYISKFIDDDPQKYVAHLLKNAIRSRGLMP

Foldseek 3Di:
DDVPLVCLCDPPVNVVVVSVVVVVCVVVVNDDPDDDPDDDPDDPVRPDPPPQDVVNVVVVVVCCVVVVVCVDPPCPVVVVVVDDDDPVNVVVVVVVVVVVVVLVVQDDPDDPPQLVVVLVVLVVCQVVVPDGDYDDDDDVPPCPVVSVVCCLPPVHDPVLNLQADDFDDDPVPDPPDPVCSVVVVLVSLLQRLLVSVDVVSHDDLVRVCLLCVVVNVCCCVHDPVVVCVPPVVVVSVVVVVVVVVCCVVCSPVVSVSSVVSSCPVVSHTD